Protein AF-A0A922LQY6-F1 (afdb_monomer_lite)

Foldseek 3Di:
DDDDPPPPLCVLVVQLVPDPDPVSNVVSVVVVVVVVVVVVVVVVVVVVVVVVPDDDDDDDDDDFDFPDFFFKKKKWAPQQFLLQFDPVCLVVDPAQFWDWWDKAWWDQPFADKDKCVPGGPDPRCVRTFIKMKGKAFVVGATWIKTKTFQQFDPDTIGIIMIGTDHDDDPRDPDTDDMDMDMGTPDPPDDGPAWMWMKTHHPLARRDDPPQQIDIDTHDPPDDDDWDKDKDKDAADQDPVAHADFDWDDDRNDTGTAALLSLLQRVLQCLQCPVQVAGGSSRCSSPVNVVVVVVVVVVVDDDDDDDPDPPPPPDSPCRDVVSDDPDDSHDDDCVRRGHHSIGMGMDTDPD

Structure (mmCIF, N/CA/C/O backbone):
data_AF-A0A922LQY6-F1
#
_entry.id   AF-A0A922LQY6-F1
#
loop_
_atom_site.group_PDB
_atom_site.id
_atom_site.type_symbol
_atom_site.label_atom_id
_atom_site.label_alt_id
_atom_site.label_comp_id
_atom_site.label_asym_id
_atom_site.label_entity_id
_atom_site.label_seq_id
_atom_site.pdbx_PDB_ins_code
_atom_site.Cartn_x
_atom_site.Cartn_y
_atom_site.Cartn_z
_atom_site.occupancy
_atom_site.B_iso_or_equiv
_atom_site.auth_seq_id
_atom_site.auth_comp_id
_atom_site.auth_asym_id
_atom_site.auth_atom_id
_atom_site.pdbx_PDB_model_num
ATOM 1 N N . MET A 1 1 ? 49.873 3.319 -25.528 1.00 33.25 1 MET A N 1
ATOM 2 C CA . MET A 1 1 ? 48.946 4.329 -26.081 1.00 33.25 1 MET A CA 1
ATOM 3 C C . MET A 1 1 ? 48.895 4.124 -27.585 1.00 33.25 1 MET A C 1
ATOM 5 O O . MET A 1 1 ? 49.749 4.639 -28.290 1.00 33.25 1 MET A O 1
ATOM 9 N N . GLU A 1 2 ? 47.965 3.304 -28.067 1.00 33.38 2 GLU A N 1
ATOM 10 C CA . GLU A 1 2 ? 47.747 3.112 -29.504 1.00 33.38 2 GLU A CA 1
ATOM 11 C C . GLU A 1 2 ? 46.603 4.023 -29.949 1.00 33.38 2 GLU A C 1
ATOM 13 O O . GLU A 1 2 ? 45.490 3.944 -29.430 1.00 33.38 2 GLU A O 1
ATOM 18 N N . GLN A 1 3 ? 46.896 4.934 -30.876 1.00 32.41 3 GLN A N 1
ATOM 19 C CA . GLN A 1 3 ? 45.884 5.754 -31.534 1.00 32.41 3 GLN A CA 1
ATOM 20 C C . GLN A 1 3 ? 45.035 4.874 -32.467 1.00 32.41 3 GLN A C 1
ATOM 22 O O . GLN A 1 3 ? 45.594 4.109 -33.260 1.00 32.41 3 GLN A O 1
ATOM 27 N N . PRO A 1 4 ? 43.696 4.987 -32.445 1.00 42.47 4 PRO A N 1
ATOM 28 C CA . PRO A 1 4 ? 42.854 4.236 -33.361 1.00 42.47 4 PRO A CA 1
ATOM 29 C C . PRO A 1 4 ? 42.994 4.791 -34.789 1.00 42.47 4 PRO A C 1
ATOM 31 O O . PRO A 1 4 ? 42.718 5.960 -35.060 1.00 42.47 4 PRO A O 1
ATOM 34 N N . LYS A 1 5 ? 43.419 3.927 -35.720 1.00 44.38 5 LYS A N 1
ATOM 35 C CA . LYS A 1 5 ? 43.512 4.188 -37.166 1.00 44.38 5 LYS A CA 1
ATOM 36 C C . LYS A 1 5 ? 42.110 4.352 -37.778 1.00 44.38 5 LYS A C 1
ATOM 38 O O . LYS A 1 5 ? 41.593 3.437 -38.405 1.00 44.38 5 LYS A O 1
ATOM 43 N N . PHE A 1 6 ? 41.500 5.527 -37.628 1.00 41.59 6 PHE A N 1
ATOM 44 C CA . PHE A 1 6 ? 40.211 5.880 -38.252 1.00 41.59 6 PHE A CA 1
ATOM 45 C C . PHE A 1 6 ? 40.327 6.433 -39.693 1.00 41.59 6 PHE A C 1
ATOM 47 O O . PHE A 1 6 ? 39.335 6.863 -40.274 1.00 41.59 6 PHE A O 1
ATOM 54 N N . LEU A 1 7 ? 41.513 6.414 -40.313 1.00 43.59 7 LEU A N 1
ATOM 55 C CA . LEU A 1 7 ? 41.786 7.104 -41.589 1.00 43.59 7 LEU A CA 1
ATOM 56 C C . LEU A 1 7 ? 41.870 6.196 -42.836 1.00 43.59 7 LEU A C 1
ATOM 58 O O . LEU A 1 7 ? 42.461 6.583 -43.839 1.00 43.59 7 LEU A O 1
ATOM 62 N N . THR A 1 8 ? 41.266 5.003 -42.836 1.00 52.94 8 THR A N 1
ATOM 63 C CA . THR A 1 8 ? 41.248 4.118 -44.028 1.00 52.94 8 THR A CA 1
ATOM 64 C C . THR A 1 8 ? 40.023 4.297 -44.939 1.00 52.94 8 THR A C 1
ATOM 66 O O . THR A 1 8 ? 40.056 3.855 -46.089 1.00 52.94 8 THR A O 1
ATOM 69 N N . GLY A 1 9 ? 38.975 5.000 -44.491 1.00 55.75 9 GLY A N 1
ATOM 70 C CA . GLY A 1 9 ? 37.699 5.129 -45.218 1.00 55.75 9 GLY A CA 1
ATOM 71 C C . GLY A 1 9 ? 37.722 5.982 -46.498 1.00 55.75 9 GLY A C 1
ATOM 72 O O . GLY A 1 9 ? 36.836 5.847 -47.334 1.00 55.75 9 GLY A O 1
ATOM 73 N N . TRP A 1 10 ? 38.737 6.831 -46.692 1.00 58.00 10 TRP A N 1
ATOM 74 C CA . TRP A 1 10 ? 38.806 7.787 -47.816 1.00 58.00 10 TRP A CA 1
ATOM 75 C C . TRP A 1 10 ? 39.659 7.315 -49.003 1.00 58.00 10 TRP A C 1
ATOM 77 O O . TRP A 1 10 ? 39.693 7.957 -50.053 1.00 58.00 10 TRP A O 1
ATOM 87 N N . THR A 1 11 ? 40.330 6.170 -48.868 1.00 62.44 11 THR A N 1
ATOM 88 C CA . THR A 1 11 ? 41.207 5.602 -49.905 1.00 62.44 11 THR A CA 1
ATOM 89 C C . THR A 1 11 ? 40.545 5.371 -51.282 1.00 62.44 11 THR A C 1
ATOM 91 O O . THR A 1 11 ? 41.233 5.599 -52.282 1.00 62.44 11 THR A O 1
ATOM 94 N N . PRO A 1 12 ? 39.245 5.015 -51.407 1.00 58.06 12 PRO A N 1
ATOM 95 C CA . PRO A 1 12 ? 38.591 4.847 -52.710 1.00 58.06 12 PRO A CA 1
ATOM 96 C C . PRO A 1 12 ? 38.382 6.183 -53.434 1.00 58.06 12 PRO A C 1
ATOM 98 O O . PRO A 1 12 ? 38.623 6.283 -54.634 1.00 58.06 12 PRO A O 1
ATOM 101 N N . VAL A 1 13 ? 37.994 7.223 -52.689 1.00 61.16 13 VAL A N 1
ATOM 102 C CA . VAL A 1 13 ? 37.687 8.565 -53.212 1.00 61.16 13 VAL A CA 1
ATOM 103 C C . VAL A 1 13 ? 38.961 9.273 -53.671 1.00 61.16 13 VAL A C 1
ATOM 105 O O . VAL A 1 13 ? 39.005 9.879 -54.738 1.00 61.16 13 VAL A O 1
ATOM 108 N N . VAL A 1 14 ? 40.055 9.141 -52.922 1.00 65.31 14 VAL A N 1
ATOM 109 C CA . VAL A 1 14 ? 41.345 9.719 -53.330 1.00 65.31 14 VAL A CA 1
ATOM 110 C C . VAL A 1 14 ? 41.879 9.028 -54.595 1.00 65.31 14 VAL A C 1
ATOM 112 O O . VAL A 1 14 ? 42.358 9.690 -55.516 1.00 65.31 14 VAL A O 1
ATOM 115 N N . ARG A 1 15 ? 41.724 7.701 -54.712 1.00 59.00 15 ARG A N 1
ATOM 116 C CA . ARG A 1 15 ? 42.170 6.941 -55.895 1.00 59.00 15 ARG A CA 1
ATOM 117 C C . ARG A 1 15 ? 41.346 7.210 -57.157 1.00 59.00 15 ARG A C 1
ATOM 119 O O . ARG A 1 15 ? 41.902 7.090 -58.249 1.00 59.00 15 ARG A O 1
ATOM 126 N N . THR A 1 16 ? 40.081 7.631 -57.041 1.00 60.22 16 THR A N 1
ATOM 127 C CA . THR A 1 16 ? 39.286 8.071 -58.204 1.00 60.22 16 THR A CA 1
ATOM 128 C C . THR A 1 16 ? 39.804 9.359 -58.846 1.00 60.22 16 THR A C 1
ATOM 130 O O . THR A 1 16 ? 39.720 9.494 -60.065 1.00 60.22 16 THR A O 1
ATOM 133 N N . PHE A 1 17 ? 40.383 10.287 -58.076 1.00 62.62 17 PHE A N 1
ATOM 134 C CA . PHE A 1 17 ? 40.885 11.557 -58.621 1.00 62.62 17 PHE A CA 1
ATOM 135 C C . PHE A 1 17 ? 42.340 11.475 -59.108 1.00 62.62 17 PHE A C 1
ATOM 137 O O . PHE A 1 17 ? 42.691 12.142 -60.078 1.00 62.62 17 PHE A O 1
ATOM 144 N N . VAL A 1 18 ? 43.164 10.613 -58.503 1.00 64.62 18 VAL A N 1
ATOM 145 C CA . VAL A 1 18 ? 44.621 10.571 -58.748 1.00 64.62 18 VAL A CA 1
ATOM 146 C C . VAL A 1 18 ? 45.030 9.673 -59.931 1.00 64.62 18 VAL A C 1
ATOM 148 O O . VAL A 1 18 ? 46.087 9.881 -60.519 1.00 64.62 18 VAL A O 1
ATOM 151 N N . ASN A 1 19 ? 44.223 8.683 -60.331 1.00 62.75 19 ASN A N 1
ATOM 152 C CA . ASN A 1 19 ? 44.658 7.688 -61.324 1.00 62.75 19 ASN A CA 1
ATOM 153 C C . ASN A 1 19 ? 44.428 8.128 -62.791 1.00 62.75 19 ASN A C 1
ATOM 155 O O . ASN A 1 19 ? 43.379 8.673 -63.123 1.00 62.75 19 ASN A O 1
ATOM 159 N N . SER A 1 20 ? 45.376 7.876 -63.700 1.00 65.69 20 SER A N 1
ATOM 160 C CA . SER A 1 20 ? 45.296 8.318 -65.112 1.00 65.69 20 SER A CA 1
ATOM 161 C C . SER A 1 20 ? 44.351 7.449 -65.964 1.00 65.69 20 SER A C 1
ATOM 163 O O . SER A 1 20 ? 43.656 7.942 -66.853 1.00 65.69 20 SER A O 1
ATOM 165 N N . ASN A 1 21 ? 44.243 6.155 -65.646 1.00 77.94 21 ASN A N 1
ATOM 166 C CA . ASN A 1 21 ? 43.477 5.195 -66.443 1.00 77.94 21 ASN A CA 1
ATOM 167 C C . ASN A 1 21 ? 41.954 5.290 -66.186 1.00 77.94 21 ASN A C 1
ATOM 169 O O . ASN A 1 21 ? 41.487 5.071 -65.063 1.00 77.94 21 ASN A O 1
ATOM 173 N N . ARG A 1 22 ? 41.166 5.562 -67.242 1.00 74.25 22 ARG A N 1
ATOM 174 C CA . ARG A 1 22 ? 39.693 5.688 -67.187 1.00 74.25 22 ARG A CA 1
ATOM 175 C C . ARG A 1 22 ? 38.993 4.433 -66.652 1.00 74.25 22 ARG A C 1
ATOM 177 O O . ARG A 1 22 ? 38.047 4.569 -65.880 1.00 74.25 22 ARG A O 1
ATOM 184 N N . ALA A 1 23 ? 39.465 3.235 -67.000 1.00 76.44 23 ALA A N 1
ATOM 185 C CA . ALA A 1 23 ? 38.852 1.983 -66.541 1.00 76.44 23 ALA A CA 1
ATOM 186 C C . ALA A 1 23 ? 39.025 1.785 -65.026 1.00 76.44 23 ALA A C 1
ATOM 188 O O . ALA A 1 23 ? 38.097 1.392 -64.323 1.00 76.44 23 ALA A O 1
ATOM 189 N N . VAL A 1 24 ? 40.200 2.145 -64.502 1.00 76.62 24 VAL A N 1
ATOM 190 C CA . VAL A 1 24 ? 40.499 2.047 -63.068 1.00 76.62 24 VAL A CA 1
ATOM 191 C C . VAL A 1 24 ? 39.712 3.097 -62.276 1.00 76.62 24 VAL A C 1
ATOM 193 O O . VAL A 1 24 ? 39.202 2.792 -61.201 1.00 76.62 24 VAL A O 1
ATOM 196 N N . LYS A 1 25 ? 39.530 4.308 -62.824 1.00 74.62 25 LYS A N 1
ATOM 197 C CA . LYS A 1 25 ? 38.654 5.340 -62.241 1.00 74.62 25 LYS A CA 1
ATOM 198 C C . LYS A 1 25 ? 37.197 4.883 -62.139 1.00 74.62 25 LYS A C 1
ATOM 200 O O . LYS A 1 25 ? 36.594 5.058 -61.085 1.00 74.62 25 LYS A O 1
ATOM 205 N N . ALA A 1 26 ? 36.657 4.271 -63.195 1.00 77.75 26 ALA A N 1
ATOM 206 C CA . ALA A 1 26 ? 35.288 3.752 -63.199 1.00 77.75 26 ALA A CA 1
ATOM 207 C C . ALA A 1 26 ? 35.086 2.642 -62.152 1.00 77.75 26 ALA A C 1
ATOM 209 O O . ALA A 1 26 ? 34.087 2.641 -61.437 1.00 77.75 26 ALA A O 1
ATOM 210 N N . LEU A 1 27 ? 36.068 1.748 -62.002 1.00 82.19 27 LEU A N 1
ATOM 211 C CA . LEU A 1 27 ? 36.033 0.666 -61.018 1.00 82.19 27 LEU A CA 1
ATOM 212 C C . LEU A 1 27 ? 36.061 1.198 -59.573 1.00 82.19 27 LEU A C 1
ATOM 214 O O . LEU A 1 27 ? 35.236 0.794 -58.757 1.00 82.19 27 LEU A O 1
ATOM 218 N N . TRP A 1 28 ? 36.939 2.159 -59.257 1.00 78.38 28 TRP A N 1
ATOM 219 C CA . TRP A 1 28 ? 36.956 2.796 -57.930 1.00 78.38 28 TRP A CA 1
ATOM 220 C C . TRP A 1 28 ? 35.708 3.644 -57.654 1.00 78.38 28 TRP A C 1
ATOM 222 O O . TRP A 1 28 ? 35.240 3.662 -56.516 1.00 78.38 28 TRP A O 1
ATOM 232 N N . ALA A 1 29 ? 35.140 4.298 -58.673 1.00 81.31 29 ALA A N 1
ATOM 233 C CA . ALA A 1 29 ? 33.882 5.029 -58.546 1.00 81.31 29 ALA A CA 1
ATOM 234 C C . ALA A 1 29 ? 32.722 4.081 -58.214 1.00 81.31 29 ALA A C 1
ATOM 236 O O . ALA A 1 29 ? 31.972 4.358 -57.285 1.00 81.31 29 ALA A O 1
ATOM 237 N N . LEU A 1 30 ? 32.632 2.925 -58.884 1.00 86.25 30 LEU A N 1
ATOM 238 C CA . LEU A 1 30 ? 31.628 1.901 -58.587 1.00 86.25 30 LEU A CA 1
ATOM 239 C C . LEU A 1 30 ? 31.767 1.373 -57.152 1.00 86.25 30 LEU A C 1
ATOM 241 O O . LEU A 1 30 ? 30.776 1.312 -56.427 1.00 86.25 30 LEU A O 1
ATOM 245 N N . PHE A 1 31 ? 32.991 1.078 -56.697 1.00 84.69 31 PHE A N 1
ATOM 246 C CA . PHE A 1 31 ? 33.230 0.683 -55.303 1.00 84.69 31 PHE A CA 1
ATOM 247 C C . PHE A 1 31 ? 32.834 1.772 -54.301 1.00 84.69 31 PHE A C 1
ATOM 249 O O . PHE A 1 31 ? 32.225 1.462 -53.276 1.00 84.69 31 PHE A O 1
ATOM 256 N N . ALA A 1 32 ? 33.139 3.040 -54.589 1.00 83.94 32 ALA A N 1
ATOM 257 C CA . ALA A 1 32 ? 32.735 4.160 -53.746 1.00 83.94 32 ALA A CA 1
ATOM 258 C C . ALA A 1 32 ? 31.204 4.297 -53.691 1.00 83.94 32 ALA A C 1
ATOM 260 O O . ALA A 1 32 ? 30.644 4.409 -52.602 1.00 83.94 32 ALA A O 1
ATOM 261 N N . THR A 1 33 ? 30.510 4.206 -54.829 1.00 87.38 33 THR A N 1
ATOM 262 C CA . THR A 1 33 ? 29.042 4.254 -54.887 1.00 87.38 33 THR A CA 1
ATOM 263 C C . THR A 1 33 ? 28.409 3.090 -54.124 1.00 87.38 33 THR A C 1
ATOM 265 O O . THR A 1 33 ? 27.505 3.316 -53.322 1.00 87.38 33 THR A O 1
ATOM 268 N N . CYS A 1 34 ? 28.905 1.861 -54.291 1.00 90.12 34 CYS A N 1
ATOM 269 C CA . CYS A 1 34 ? 28.424 0.703 -53.534 1.00 90.12 34 CYS A CA 1
ATOM 270 C C . CYS A 1 34 ? 28.634 0.873 -52.022 1.00 90.12 34 CYS A C 1
ATOM 272 O O . CYS A 1 34 ? 27.723 0.583 -51.249 1.00 90.12 34 CYS A O 1
ATOM 274 N N . MET A 1 35 ? 29.791 1.391 -51.590 1.00 89.69 35 MET A N 1
ATOM 275 C CA . MET A 1 35 ? 30.042 1.680 -50.174 1.00 89.69 35 MET A CA 1
ATOM 276 C C . MET A 1 35 ? 29.113 2.767 -49.626 1.00 89.69 35 MET A C 1
ATOM 278 O O . MET A 1 35 ? 28.610 2.626 -48.514 1.00 89.69 35 MET A O 1
ATOM 282 N N . VAL A 1 36 ? 28.824 3.813 -50.405 1.00 90.81 36 VAL A N 1
ATOM 283 C CA . VAL A 1 36 ? 27.862 4.855 -50.014 1.00 90.81 36 VAL A CA 1
ATOM 284 C C . VAL A 1 36 ? 26.450 4.280 -49.897 1.00 90.81 36 VAL A C 1
ATOM 286 O O . VAL A 1 36 ? 25.778 4.541 -48.904 1.00 90.81 36 VAL A O 1
ATOM 289 N N . ILE A 1 37 ? 26.001 3.451 -50.844 1.00 93.19 37 ILE A N 1
ATOM 290 C CA . ILE A 1 37 ? 24.680 2.802 -50.778 1.00 93.19 37 ILE A CA 1
ATOM 291 C C . ILE A 1 37 ? 24.589 1.865 -49.563 1.00 93.19 37 ILE A C 1
ATOM 293 O O . ILE A 1 37 ? 23.580 1.870 -48.855 1.00 93.19 37 ILE A O 1
ATOM 297 N N . ALA A 1 38 ? 25.640 1.093 -49.271 1.00 92.62 38 ALA A N 1
ATOM 298 C CA . ALA A 1 38 ? 25.708 0.238 -48.083 1.00 92.62 38 ALA A CA 1
ATOM 299 C C . ALA A 1 38 ? 25.674 1.061 -46.779 1.00 92.62 38 ALA A C 1
ATOM 301 O O . ALA A 1 38 ? 24.989 0.705 -45.817 1.00 92.62 38 ALA A O 1
ATOM 302 N N . LEU A 1 39 ? 26.358 2.208 -46.753 1.00 92.81 39 LEU A N 1
ATOM 303 C CA . LEU A 1 39 ? 26.330 3.122 -45.616 1.00 92.81 39 LEU A CA 1
ATOM 304 C C . LEU A 1 39 ? 24.931 3.723 -45.427 1.00 92.81 39 LEU A C 1
ATOM 306 O O . LEU A 1 39 ? 24.381 3.646 -44.335 1.00 92.81 39 LEU A O 1
ATOM 310 N N . VAL A 1 40 ? 24.325 4.266 -46.486 1.00 95.12 40 VAL A N 1
ATOM 311 C CA . VAL A 1 40 ? 22.985 4.868 -46.422 1.00 95.12 40 VAL A CA 1
ATOM 312 C C . VAL A 1 40 ? 21.951 3.830 -45.994 1.00 95.12 40 VAL A C 1
ATOM 314 O O . VAL A 1 40 ? 21.186 4.090 -45.073 1.00 95.12 40 VAL A O 1
ATOM 317 N N . SER A 1 41 ? 21.966 2.633 -46.584 1.00 94.56 41 SER A N 1
ATOM 318 C CA . SER A 1 41 ? 21.034 1.559 -46.214 1.00 94.56 41 SER A CA 1
ATOM 319 C C . SER A 1 41 ? 21.219 1.091 -44.767 1.00 94.56 41 SER A C 1
ATOM 321 O O . SER A 1 41 ? 20.228 0.957 -44.048 1.00 94.56 41 SER A O 1
ATOM 323 N N . SER A 1 42 ? 22.457 0.912 -44.291 1.00 94.44 42 SER A N 1
ATOM 324 C CA . SER A 1 42 ? 22.709 0.542 -42.890 1.00 94.44 42 SER A CA 1
ATOM 325 C C . SER A 1 42 ? 22.245 1.630 -41.915 1.00 94.44 42 SER A C 1
ATOM 327 O O . SER A 1 42 ? 21.558 1.323 -40.939 1.00 94.44 42 SER A O 1
ATOM 329 N N . VAL A 1 43 ? 22.514 2.905 -42.214 1.00 95.38 43 VAL A N 1
ATOM 330 C CA . VAL A 1 43 ? 22.042 4.046 -41.417 1.00 95.38 43 VAL A CA 1
ATOM 331 C C . VAL A 1 43 ? 20.515 4.122 -41.424 1.00 95.38 43 VAL A C 1
ATOM 333 O O . VAL A 1 43 ? 19.914 4.256 -40.359 1.00 95.38 43 VAL A O 1
ATOM 336 N N . SER A 1 44 ? 19.861 3.965 -42.579 1.00 94.62 44 SER A N 1
ATOM 337 C CA . SER A 1 44 ? 18.397 3.949 -42.677 1.00 94.62 44 SER A CA 1
ATOM 338 C C . SER A 1 44 ? 17.774 2.837 -41.832 1.00 94.62 44 SER A C 1
ATOM 340 O O . SER A 1 44 ? 16.796 3.089 -41.130 1.00 94.62 44 SER A O 1
ATOM 342 N N . VAL A 1 45 ? 18.351 1.630 -41.831 1.00 94.19 45 VAL A N 1
ATOM 343 C CA . VAL A 1 45 ? 17.871 0.513 -40.997 1.00 94.19 45 VAL A CA 1
ATOM 344 C C . VAL A 1 45 ? 18.042 0.818 -39.508 1.00 94.19 45 VAL A C 1
ATOM 346 O O . VAL A 1 45 ? 17.124 0.564 -38.724 1.00 94.19 45 VAL A O 1
ATOM 349 N N . VAL A 1 46 ? 19.183 1.384 -39.105 1.00 92.88 46 VAL A N 1
ATOM 350 C CA . VAL A 1 46 ? 19.439 1.765 -37.707 1.00 92.88 46 VAL A CA 1
ATOM 351 C C . VAL A 1 46 ? 18.464 2.850 -37.253 1.00 92.88 46 VAL A C 1
ATOM 353 O O . VAL A 1 46 ? 17.855 2.708 -36.193 1.00 92.88 46 VAL A O 1
ATOM 356 N N . ILE A 1 47 ? 18.252 3.888 -38.066 1.00 92.38 47 ILE A N 1
ATOM 357 C CA . ILE A 1 47 ? 17.290 4.958 -37.777 1.00 92.38 47 ILE A CA 1
ATOM 358 C C . ILE A 1 47 ? 15.875 4.386 -37.681 1.00 92.38 47 ILE A C 1
ATOM 360 O O . ILE A 1 47 ? 15.160 4.687 -36.728 1.00 92.38 47 ILE A O 1
ATOM 364 N N . HIS A 1 48 ? 15.470 3.520 -38.613 1.00 90.62 48 HIS A N 1
ATOM 365 C CA . HIS A 1 48 ? 14.144 2.912 -38.573 1.00 90.62 48 HIS A CA 1
ATOM 366 C C . HIS A 1 48 ? 13.951 2.078 -37.299 1.00 90.62 48 HIS A C 1
ATOM 368 O O . HIS A 1 48 ? 12.971 2.272 -36.582 1.00 90.62 48 HIS A O 1
ATOM 374 N N . LYS A 1 49 ? 14.920 1.222 -36.941 1.00 86.50 49 LYS A N 1
ATOM 375 C CA . LYS A 1 49 ? 14.878 0.463 -35.680 1.00 86.50 49 LYS A CA 1
ATOM 376 C C . LYS A 1 49 ? 14.829 1.378 -34.455 1.00 86.50 49 LYS A C 1
ATOM 378 O O . LYS A 1 49 ? 14.034 1.126 -33.551 1.00 86.50 49 LYS A O 1
ATOM 383 N N . TYR A 1 50 ? 15.604 2.459 -34.438 1.00 85.69 50 TYR A N 1
ATOM 384 C CA . TYR A 1 50 ? 15.576 3.440 -33.355 1.00 85.69 50 TYR A CA 1
ATOM 385 C C . TYR A 1 50 ? 14.188 4.088 -33.203 1.00 85.69 50 TYR A C 1
ATOM 387 O O . TYR A 1 50 ? 13.637 4.132 -32.103 1.00 85.69 50 TYR A O 1
ATOM 395 N N . LEU A 1 51 ? 13.563 4.491 -34.314 1.00 86.38 51 LEU A N 1
ATOM 396 C CA . LEU A 1 51 ? 12.228 5.104 -34.333 1.00 86.38 51 LEU A CA 1
ATOM 397 C C . LEU A 1 51 ? 11.085 4.123 -34.031 1.00 86.38 51 LEU A C 1
ATOM 399 O O . LEU A 1 51 ? 9.986 4.549 -33.673 1.00 86.38 51 LEU A O 1
ATOM 403 N N . THR A 1 52 ? 11.312 2.811 -34.143 1.00 83.12 52 THR A N 1
ATOM 404 C CA . THR A 1 52 ? 10.314 1.805 -33.740 1.00 83.12 52 THR A CA 1
ATOM 405 C C . THR A 1 52 ? 10.209 1.608 -32.223 1.00 83.12 52 THR A C 1
ATOM 407 O O . THR A 1 52 ? 9.256 0.968 -31.779 1.00 83.12 52 THR A O 1
ATOM 410 N N . TYR A 1 53 ? 11.116 2.195 -31.425 1.00 78.06 53 TYR A N 1
ATOM 411 C CA . TYR A 1 53 ? 11.126 2.121 -29.955 1.00 78.06 53 TYR A CA 1
ATOM 412 C C . TYR A 1 53 ? 10.993 0.684 -29.415 1.00 78.06 53 TYR A C 1
ATOM 414 O O . TYR A 1 53 ? 10.188 0.417 -28.522 1.00 78.06 53 TYR A O 1
ATOM 422 N N . VAL A 1 54 ? 11.763 -0.260 -29.969 1.00 79.81 54 VAL A N 1
ATOM 423 C CA . VAL A 1 54 ? 11.771 -1.650 -29.486 1.00 79.81 54 VAL A CA 1
ATOM 424 C C . VAL A 1 54 ? 12.342 -1.694 -28.069 1.00 79.81 54 VAL A C 1
ATOM 426 O O . VAL A 1 54 ? 13.458 -1.241 -27.822 1.00 79.81 54 VAL A O 1
ATOM 429 N N . THR A 1 55 ? 11.582 -2.259 -27.133 1.00 77.81 55 THR A N 1
ATOM 430 C CA . THR A 1 55 ? 11.992 -2.435 -25.735 1.00 77.81 55 THR A CA 1
ATOM 431 C C . THR A 1 55 ? 12.329 -3.894 -25.456 1.00 77.81 55 THR A C 1
ATOM 433 O O . THR A 1 55 ? 11.567 -4.780 -25.838 1.00 77.81 55 THR A O 1
ATOM 436 N N . VAL A 1 56 ? 13.424 -4.146 -24.737 1.00 84.12 56 VAL A N 1
ATOM 437 C CA . VAL A 1 56 ? 13.796 -5.486 -24.255 1.00 84.12 56 VAL A CA 1
ATOM 438 C C . VAL A 1 56 ? 13.428 -5.607 -22.779 1.00 84.12 56 VAL A C 1
ATOM 440 O O . VAL A 1 56 ? 13.688 -4.694 -21.994 1.00 84.12 56 VAL A O 1
ATOM 443 N N . VAL A 1 57 ? 12.826 -6.732 -22.393 1.00 86.50 57 VAL A N 1
ATOM 444 C CA . VAL A 1 57 ? 12.517 -7.032 -20.990 1.00 86.50 57 VAL A CA 1
ATOM 445 C C . VAL A 1 57 ? 13.718 -7.724 -20.359 1.00 86.50 57 VAL A C 1
ATOM 447 O O . VAL A 1 57 ? 14.172 -8.757 -20.843 1.00 86.50 57 VAL A O 1
ATOM 450 N N . ARG A 1 58 ? 14.220 -7.161 -19.259 1.00 88.25 58 ARG A N 1
ATOM 451 C CA . ARG A 1 58 ? 15.257 -7.783 -18.438 1.00 88.25 58 ARG A CA 1
ATOM 452 C C . ARG A 1 58 ? 14.625 -8.369 -17.182 1.00 88.25 58 ARG A C 1
ATOM 454 O O . ARG A 1 58 ? 14.015 -7.637 -16.405 1.00 88.25 58 ARG A O 1
ATOM 461 N N . LEU A 1 59 ? 14.806 -9.670 -16.985 1.00 88.75 59 LEU A N 1
ATOM 462 C CA . LEU A 1 59 ? 14.399 -10.377 -15.777 1.00 88.75 59 LEU A CA 1
ATOM 463 C C . LEU A 1 59 ? 15.633 -10.596 -14.903 1.00 88.75 59 LEU A C 1
ATOM 465 O O . LEU A 1 59 ? 16.574 -11.268 -15.310 1.00 88.75 59 LEU A O 1
ATOM 469 N N . ASP A 1 60 ? 15.619 -10.014 -13.708 1.00 86.00 60 ASP A N 1
ATOM 470 C CA . ASP A 1 60 ? 16.628 -10.252 -12.680 1.00 86.00 60 ASP A CA 1
ATOM 471 C C . ASP A 1 60 ? 15.933 -10.960 -11.510 1.00 86.00 60 ASP A C 1
ATOM 473 O O . ASP A 1 60 ? 15.124 -10.344 -10.810 1.00 86.00 60 ASP A O 1
ATOM 477 N N . GLN A 1 61 ? 16.272 -12.223 -11.254 1.00 82.56 61 GLN A N 1
ATOM 478 C CA . GLN A 1 61 ? 15.949 -12.853 -9.978 1.00 82.56 61 GLN A CA 1
ATOM 479 C C . GLN A 1 61 ? 17.094 -12.570 -9.017 1.00 82.56 61 GLN A C 1
ATOM 481 O O . GLN A 1 61 ? 18.241 -12.944 -9.251 1.00 82.56 61 GLN A O 1
ATOM 486 N N . ARG A 1 62 ? 16.787 -11.856 -7.940 1.00 76.94 62 ARG A N 1
ATOM 487 C CA . ARG A 1 62 ? 17.755 -11.589 -6.882 1.00 76.94 62 ARG A CA 1
ATOM 488 C C . ARG A 1 62 ? 17.375 -12.450 -5.697 1.00 76.94 62 ARG A C 1
ATOM 490 O O . ARG A 1 62 ? 16.198 -12.515 -5.346 1.00 76.94 62 ARG A O 1
ATOM 497 N N . GLY A 1 63 ? 18.373 -13.106 -5.113 1.00 69.88 63 GLY A N 1
ATOM 498 C CA . GLY A 1 63 ? 18.208 -13.757 -3.823 1.00 69.88 63 GLY A CA 1
ATOM 499 C C . GLY A 1 63 ? 17.785 -12.751 -2.747 1.00 69.88 63 GLY A C 1
ATOM 500 O O . GLY A 1 63 ? 17.728 -11.541 -3.007 1.00 69.88 63 GLY A O 1
ATOM 501 N N . PRO A 1 64 ? 17.491 -13.239 -1.537 1.00 67.25 64 PRO A N 1
ATOM 502 C CA . PRO A 1 64 ? 17.131 -12.377 -0.428 1.00 67.25 64 PRO A CA 1
ATOM 503 C C . PRO A 1 64 ? 18.213 -11.311 -0.223 1.00 67.25 64 PRO A C 1
ATOM 505 O O . PRO A 1 64 ? 19.401 -11.624 -0.190 1.00 67.25 64 PRO A O 1
ATOM 508 N N . LYS A 1 65 ? 17.802 -10.042 -0.175 1.00 65.06 65 LYS A N 1
ATOM 509 C CA . LYS A 1 65 ? 18.707 -8.905 0.004 1.00 65.06 65 LYS A CA 1
ATOM 510 C C . LYS A 1 65 ? 18.532 -8.313 1.388 1.00 65.06 65 LYS A C 1
ATOM 512 O O . LYS A 1 65 ? 17.404 -8.039 1.797 1.00 65.06 65 LYS A O 1
ATOM 517 N N . ASP A 1 66 ? 19.651 -8.054 2.048 1.00 62.81 66 ASP A N 1
ATOM 518 C CA . ASP A 1 66 ? 19.678 -7.313 3.303 1.00 62.81 66 ASP A CA 1
ATOM 519 C C . ASP A 1 66 ? 19.136 -5.887 3.111 1.00 62.81 66 ASP A C 1
ATOM 521 O O . ASP A 1 66 ? 19.305 -5.274 2.052 1.00 62.81 66 ASP A O 1
ATOM 525 N N . GLY A 1 67 ? 18.449 -5.372 4.133 1.00 61.69 67 GLY A N 1
ATOM 526 C CA . GLY A 1 67 ? 17.944 -3.994 4.160 1.00 61.69 67 GLY A CA 1
ATOM 527 C C . GLY A 1 67 ? 16.693 -3.708 3.316 1.00 61.69 67 GLY A C 1
ATOM 528 O O . GLY A 1 67 ? 16.318 -2.547 3.175 1.00 61.69 67 GLY A O 1
ATOM 529 N N . VAL A 1 68 ? 16.017 -4.717 2.750 1.00 72.12 68 VAL A N 1
ATOM 530 C CA . VAL A 1 68 ? 14.687 -4.505 2.144 1.00 72.12 68 VAL A CA 1
ATOM 531 C C . VAL A 1 68 ? 13.641 -4.453 3.262 1.00 72.12 68 VAL A C 1
ATOM 533 O O . VAL A 1 68 ? 13.443 -5.478 3.908 1.00 72.12 68 VAL A O 1
ATOM 536 N N . PRO A 1 69 ? 12.962 -3.316 3.503 1.00 73.75 69 PRO A N 1
ATOM 537 C CA . PRO A 1 69 ? 11.971 -3.228 4.568 1.00 73.75 69 PRO A CA 1
ATOM 538 C C . PRO A 1 69 ? 10.772 -4.146 4.284 1.00 73.75 69 PRO A C 1
ATOM 540 O O . PRO A 1 69 ? 10.452 -4.396 3.109 1.00 73.75 69 PRO A O 1
ATOM 543 N N . PRO A 1 70 ? 10.091 -4.635 5.336 1.00 82.38 70 PRO A N 1
ATOM 544 C CA . PRO A 1 70 ? 8.872 -5.407 5.188 1.00 82.38 70 PRO A CA 1
ATOM 545 C C . PRO A 1 70 ? 7.787 -4.562 4.502 1.00 82.38 70 PRO A C 1
ATOM 547 O O . PRO A 1 70 ? 7.850 -3.327 4.503 1.00 82.38 70 PRO A O 1
ATOM 550 N N . PRO A 1 71 ? 6.790 -5.214 3.886 1.00 89.88 71 PRO A N 1
ATOM 551 C CA . PRO A 1 71 ? 5.617 -4.524 3.370 1.00 89.88 71 PRO A CA 1
ATOM 552 C C . PRO A 1 71 ? 4.886 -3.742 4.465 1.00 89.88 71 PRO A C 1
ATOM 554 O O . PRO A 1 71 ? 4.961 -4.064 5.651 1.00 89.88 71 PRO A O 1
ATOM 557 N N . ALA A 1 72 ? 4.131 -2.738 4.034 1.00 92.94 72 ALA A N 1
ATOM 558 C CA . ALA A 1 72 ? 3.127 -2.102 4.866 1.00 92.94 72 ALA A CA 1
ATOM 559 C C . ALA A 1 72 ? 1.977 -3.082 5.132 1.00 92.94 72 ALA A C 1
ATOM 561 O O . ALA A 1 72 ? 1.607 -3.869 4.253 1.00 92.94 72 ALA A O 1
ATOM 562 N N . VAL A 1 73 ? 1.407 -3.013 6.332 1.00 94.38 73 VAL A N 1
ATOM 563 C CA . VAL A 1 73 ? 0.277 -3.851 6.738 1.00 94.38 73 VAL A CA 1
ATOM 564 C C . VAL A 1 73 ? -0.895 -2.966 7.122 1.00 94.38 73 VAL A C 1
ATOM 566 O O . VAL A 1 73 ? -0.813 -2.198 8.077 1.00 94.38 73 VAL A O 1
ATOM 569 N N . THR A 1 74 ? -2.001 -3.092 6.398 1.00 95.62 74 THR A N 1
ATOM 570 C CA . THR A 1 74 ? -3.276 -2.465 6.749 1.00 95.62 74 THR A CA 1
ATOM 571 C C . THR A 1 74 ? -4.180 -3.481 7.412 1.00 95.62 74 THR A C 1
ATOM 573 O O . THR A 1 74 ? -4.378 -4.576 6.891 1.00 95.62 74 THR A O 1
ATOM 576 N N . ILE A 1 75 ? -4.736 -3.103 8.557 1.00 95.25 75 ILE A N 1
ATOM 577 C CA . ILE A 1 75 ? -5.620 -3.942 9.358 1.00 95.25 75 ILE A CA 1
ATOM 578 C C . ILE A 1 75 ? -7.000 -3.299 9.361 1.00 95.25 75 ILE A C 1
ATOM 580 O O . ILE A 1 75 ? -7.159 -2.144 9.759 1.00 95.25 75 ILE A O 1
ATOM 584 N N . CYS A 1 76 ? -7.988 -4.058 8.906 1.00 93.25 76 CYS A N 1
ATOM 585 C CA . CYS A 1 76 ? -9.390 -3.678 8.884 1.00 93.25 76 CYS A CA 1
ATOM 586 C C . CYS A 1 76 ? -10.158 -4.594 9.838 1.00 93.25 76 CYS A C 1
ATOM 588 O O . CYS A 1 76 ? -10.251 -5.805 9.611 1.00 93.25 76 CYS A O 1
ATOM 590 N N . LEU A 1 77 ? -10.703 -4.013 10.903 1.00 93.06 77 LEU A N 1
ATOM 591 C CA . LEU A 1 77 ? -11.512 -4.723 11.888 1.00 93.06 77 LEU A CA 1
ATOM 592 C C . LEU A 1 77 ? -13.002 -4.550 11.582 1.00 93.06 77 LEU A C 1
ATOM 594 O O . LEU A 1 77 ? -13.439 -3.489 11.132 1.00 93.06 77 LEU A O 1
ATOM 598 N N . ASN A 1 78 ? -13.806 -5.580 11.853 1.00 90.00 78 ASN A N 1
ATOM 599 C CA . ASN A 1 78 ? -15.254 -5.501 11.644 1.00 90.00 78 ASN A CA 1
ATOM 600 C C . ASN A 1 78 ? -15.899 -4.473 12.581 1.00 90.00 78 ASN A C 1
ATOM 602 O O . ASN A 1 78 ? -16.878 -3.830 12.218 1.00 90.00 78 ASN A O 1
ATOM 606 N N . GLU A 1 79 ? -15.315 -4.283 13.757 1.00 89.62 79 GLU A N 1
ATOM 607 C CA . GLU A 1 79 ? -15.660 -3.289 14.768 1.00 89.62 79 GLU A CA 1
ATOM 608 C C . GLU A 1 79 ? -15.530 -1.848 14.256 1.00 89.62 79 GLU A C 1
ATOM 610 O O . GLU A 1 79 ? -16.136 -0.934 14.814 1.00 89.62 79 GLU A O 1
ATOM 615 N N . HIS A 1 80 ? -14.737 -1.641 13.203 1.00 88.88 80 HIS A N 1
ATOM 616 C CA . HIS A 1 80 ? -14.468 -0.341 12.586 1.00 88.88 80 HIS A CA 1
ATOM 617 C C . HIS A 1 80 ? -15.275 -0.118 11.309 1.00 88.88 80 HIS A C 1
ATOM 619 O O . HIS A 1 80 ? -15.027 0.832 10.563 1.00 88.88 80 HIS A O 1
ATOM 625 N N . GLN A 1 81 ? -16.262 -0.976 11.046 1.00 84.69 81 GLN A N 1
ATOM 626 C CA . GLN A 1 81 ? -17.239 -0.718 9.999 1.00 84.69 81 GLN A CA 1
ATOM 627 C C . GLN A 1 81 ? -18.104 0.478 10.372 1.00 84.69 81 GLN A C 1
ATOM 629 O O . GLN A 1 81 ? -18.544 0.633 11.513 1.00 84.69 81 GLN A O 1
ATOM 634 N N . THR A 1 82 ? -18.415 1.302 9.380 1.00 75.75 82 THR A N 1
ATOM 635 C CA . THR A 1 82 ? -19.208 2.507 9.579 1.00 75.75 82 THR A CA 1
ATOM 636 C C . THR A 1 82 ? -20.588 2.213 10.118 1.00 75.75 82 THR A C 1
ATOM 638 O O . THR A 1 82 ? -21.098 3.015 10.885 1.00 75.75 82 THR A O 1
ATOM 641 N N . LYS A 1 83 ? -21.148 1.029 9.847 1.00 74.88 83 LYS A N 1
ATOM 642 C CA . LYS A 1 83 ? -22.415 0.577 10.441 1.00 74.88 83 LYS A CA 1
ATOM 643 C C . LYS A 1 83 ? -22.426 0.550 11.981 1.00 74.88 83 LYS A C 1
ATOM 645 O O . LYS A 1 83 ? -23.496 0.606 12.580 1.00 74.88 83 LYS A O 1
ATOM 650 N N . TYR A 1 84 ? -21.254 0.464 12.615 1.00 76.44 84 TYR A N 1
ATOM 651 C CA . TYR A 1 84 ? -21.093 0.440 14.072 1.00 76.44 84 TYR A CA 1
ATOM 652 C C . TYR A 1 84 ? -20.609 1.771 14.663 1.00 76.44 84 TYR A C 1
ATOM 654 O O . TYR A 1 84 ? -20.510 1.889 15.883 1.00 76.44 84 TYR A O 1
ATOM 662 N N . LEU A 1 85 ? -20.319 2.776 13.830 1.00 73.88 85 LEU A N 1
ATOM 663 C CA . LEU A 1 85 ? -19.867 4.087 14.294 1.00 73.88 85 LEU A CA 1
ATOM 664 C C . LEU A 1 85 ? -20.981 4.848 15.013 1.00 73.88 85 LEU A C 1
ATOM 666 O O . LEU A 1 85 ? -22.144 4.841 14.614 1.00 73.88 85 LEU A O 1
ATOM 670 N N . HIS A 1 86 ? -20.616 5.567 16.070 1.00 69.69 86 HIS A N 1
ATOM 671 C CA . HIS A 1 86 ? -21.575 6.385 16.799 1.00 69.69 86 HIS A CA 1
ATOM 672 C C . HIS A 1 86 ? -21.976 7.642 16.000 1.00 69.69 86 HIS A C 1
ATOM 674 O O . HIS A 1 86 ? -21.125 8.300 15.402 1.00 69.69 86 HIS A O 1
ATOM 680 N N . SER A 1 87 ? -23.258 8.045 16.025 1.00 64.94 87 SER A N 1
ATOM 681 C CA . SER A 1 87 ? -23.740 9.243 15.300 1.00 64.94 87 SER A CA 1
ATOM 682 C C . SER A 1 87 ? -23.009 10.533 15.656 1.00 64.94 87 SER A C 1
ATOM 684 O O . SER A 1 87 ? -22.949 11.453 14.843 1.00 64.94 87 SER A O 1
ATOM 686 N N . GLU A 1 88 ? -22.503 10.645 16.883 1.00 67.19 88 GLU A N 1
ATOM 687 C CA . GLU A 1 88 ? -21.849 11.867 17.358 1.00 67.19 88 GLU A CA 1
ATOM 688 C C . GLU A 1 88 ? -20.509 12.131 16.671 1.00 67.19 88 GLU A C 1
ATOM 690 O O . GLU A 1 88 ? -20.142 13.292 16.478 1.00 67.19 88 GLU A O 1
ATOM 695 N N . TYR A 1 89 ? -19.822 11.079 16.219 1.00 71.25 89 TYR A N 1
ATOM 696 C CA . TYR A 1 89 ? -18.597 11.212 15.439 1.00 71.25 89 TYR A CA 1
ATOM 697 C C . TYR A 1 89 ? -18.849 12.027 14.159 1.00 71.25 89 TYR A C 1
ATOM 699 O O . TYR A 1 89 ? -18.139 12.985 13.871 1.00 71.25 89 TYR A O 1
ATOM 707 N N . TYR A 1 90 ? -19.945 11.751 13.448 1.00 64.25 90 TYR A N 1
ATOM 708 C CA . TYR A 1 90 ? -20.288 12.459 12.207 1.00 64.25 90 TYR A CA 1
ATOM 709 C C . TYR A 1 90 ? -20.776 13.896 12.410 1.00 64.25 90 TYR A C 1
ATOM 711 O O . TYR A 1 90 ? -20.708 14.706 11.484 1.00 64.25 90 TYR A O 1
ATOM 719 N N . LYS A 1 91 ? -21.283 14.225 13.604 1.00 64.69 91 LYS A N 1
ATOM 720 C CA . LYS A 1 91 ? -21.662 15.603 13.953 1.00 64.69 91 LYS A CA 1
ATOM 721 C C . LYS A 1 91 ? -20.437 16.473 14.214 1.00 64.69 91 LYS A C 1
ATOM 723 O O . LYS A 1 91 ? -20.463 17.662 13.914 1.00 64.69 91 LYS A O 1
ATOM 728 N N . THR A 1 92 ? -19.400 15.883 14.803 1.00 64.56 92 THR A N 1
ATOM 729 C CA . THR A 1 92 ? -18.203 16.596 15.260 1.00 64.56 92 THR A CA 1
ATOM 730 C C . THR A 1 92 ? -17.098 16.626 14.210 1.00 64.56 92 THR A C 1
ATOM 732 O O . THR A 1 92 ? -16.361 17.610 14.152 1.00 64.56 92 THR A O 1
ATOM 735 N N . ASP A 1 93 ? -17.010 15.612 13.344 1.00 62.66 93 ASP A N 1
ATOM 736 C CA . ASP A 1 93 ? -16.004 15.547 12.290 1.00 62.66 93 ASP A CA 1
ATOM 737 C C . ASP A 1 93 ? -16.608 15.747 10.895 1.00 62.66 93 ASP A C 1
ATOM 739 O O . ASP A 1 93 ? -17.388 14.947 10.369 1.00 62.66 93 ASP A O 1
ATOM 743 N N . SER A 1 94 ? -16.244 16.874 10.283 1.00 53.06 94 SER A N 1
ATOM 744 C CA . SER A 1 94 ? -16.763 17.274 8.982 1.00 53.06 94 SER A CA 1
ATOM 745 C C . SER A 1 94 ? -15.888 16.841 7.805 1.00 53.06 94 SER A C 1
ATOM 747 O O . SER A 1 94 ? -16.304 17.064 6.665 1.00 53.06 94 SER A O 1
ATOM 749 N N . LYS A 1 95 ? -14.714 16.228 8.026 1.00 59.62 95 LYS A N 1
ATOM 750 C CA . LYS A 1 95 ? -13.808 15.784 6.952 1.00 59.62 95 LYS A CA 1
ATOM 751 C C . LYS A 1 95 ? -13.092 14.485 7.339 1.00 59.62 95 LYS A C 1
ATOM 753 O O . LYS A 1 95 ? -12.144 14.502 8.110 1.00 59.62 95 LYS A O 1
ATOM 758 N N . LEU A 1 96 ? -13.485 13.380 6.704 1.00 65.19 96 LEU A N 1
ATOM 759 C CA . LEU A 1 96 ? -12.782 12.094 6.779 1.00 65.19 96 LEU A CA 1
ATOM 760 C C . LEU A 1 96 ? -11.513 12.141 5.916 1.00 65.19 96 LEU A C 1
ATOM 762 O O . LEU A 1 96 ? -11.494 11.658 4.786 1.00 65.19 96 LEU A O 1
ATOM 766 N N . ASN A 1 97 ? -10.466 12.772 6.437 1.00 78.88 97 ASN A N 1
ATOM 767 C CA . ASN A 1 97 ? -9.126 12.650 5.875 1.00 78.88 97 ASN A CA 1
ATOM 768 C C . ASN A 1 97 ? -8.400 11.476 6.528 1.00 78.88 97 ASN A C 1
ATOM 770 O O . ASN A 1 97 ? -8.624 11.166 7.700 1.00 78.88 97 ASN A O 1
ATOM 774 N N . ILE A 1 98 ? -7.476 10.874 5.781 1.00 86.31 98 ILE A N 1
ATOM 775 C CA . ILE A 1 98 ? -6.506 9.958 6.376 1.00 86.31 98 ILE A CA 1
ATOM 776 C C . ILE A 1 98 ? -5.640 10.793 7.326 1.00 86.31 98 ILE A C 1
ATOM 778 O O . ILE A 1 98 ? -5.127 11.851 6.951 1.00 86.31 98 ILE A O 1
ATOM 782 N N . VAL A 1 99 ? -5.511 10.347 8.571 1.00 88.56 99 VAL A N 1
ATOM 783 C CA . VAL A 1 99 ? -4.743 11.055 9.598 1.00 88.56 99 VAL A CA 1
ATOM 784 C C . VAL A 1 99 ? -3.385 10.389 9.733 1.00 88.56 99 VAL A C 1
ATOM 786 O O . VAL A 1 99 ? -3.294 9.175 9.891 1.00 88.56 99 VAL A O 1
ATOM 789 N N . GLN A 1 100 ? -2.322 11.188 9.670 1.00 90.69 100 GLN A N 1
ATOM 790 C CA . GLN A 1 100 ? -0.991 10.723 10.047 1.00 90.69 100 GLN A CA 1
ATOM 791 C C . GLN A 1 100 ? -0.976 10.518 11.562 1.00 90.69 100 GLN A C 1
ATOM 793 O O . GLN A 1 100 ? -1.173 11.466 12.321 1.00 90.69 100 GLN A O 1
ATOM 798 N N . GLY A 1 101 ? -0.839 9.260 11.969 1.00 88.75 101 GLY A N 1
ATOM 799 C CA . GLY A 1 101 ? -0.862 8.821 13.355 1.00 88.75 101 GLY A CA 1
ATOM 800 C C . GLY A 1 101 ? 0.487 8.984 14.048 1.00 88.75 101 GLY A C 1
ATOM 801 O O . GLY A 1 101 ? 1.434 9.575 13.520 1.00 88.75 101 GLY A O 1
ATOM 802 N N . ALA A 1 102 ? 0.577 8.443 15.261 1.00 87.62 102 ALA A N 1
ATOM 803 C CA . ALA A 1 102 ? 1.801 8.506 16.045 1.00 87.62 102 ALA A CA 1
ATOM 804 C C . ALA A 1 102 ? 2.945 7.727 15.377 1.00 87.62 102 ALA A C 1
ATOM 806 O O . ALA A 1 102 ? 2.767 6.612 14.883 1.00 87.62 102 ALA A O 1
ATOM 807 N N . THR A 1 103 ? 4.146 8.306 15.414 1.00 88.94 103 THR A N 1
ATOM 808 C CA . THR A 1 103 ? 5.380 7.598 15.063 1.00 88.94 103 THR A CA 1
ATOM 809 C C . THR A 1 103 ? 6.012 7.048 16.333 1.00 88.94 103 THR A C 1
ATOM 811 O O . THR A 1 103 ? 6.316 7.812 17.249 1.00 88.94 103 THR A O 1
ATOM 814 N N . LYS A 1 104 ? 6.230 5.732 16.397 1.00 86.88 104 LYS A N 1
ATOM 815 C CA . LYS A 1 104 ? 6.927 5.094 17.520 1.00 86.88 104 LYS A CA 1
ATOM 816 C C . LYS A 1 104 ? 8.345 4.731 17.137 1.00 86.88 104 LYS A C 1
ATOM 818 O O . LYS A 1 104 ? 8.572 4.097 16.112 1.00 86.88 104 LYS A O 1
ATOM 823 N N . SER A 1 105 ? 9.297 5.112 17.976 1.00 82.69 105 SER A N 1
ATOM 824 C CA . SER A 1 105 ? 10.677 4.664 17.858 1.00 82.69 105 SER A CA 1
ATOM 825 C C . SER A 1 105 ? 10.844 3.245 18.407 1.00 82.69 105 SER A C 1
ATOM 827 O O . SER A 1 105 ? 10.025 2.716 19.160 1.00 82.69 105 SER A O 1
ATOM 829 N N . CYS A 1 106 ? 11.927 2.614 17.978 1.00 73.75 106 CYS A N 1
ATOM 830 C CA . CYS A 1 106 ? 12.287 1.260 18.352 1.00 73.75 106 CYS A CA 1
ATOM 831 C C . CYS A 1 106 ? 12.553 1.103 19.856 1.00 73.75 106 CYS A C 1
ATOM 833 O O . CYS A 1 106 ? 13.366 1.830 20.427 1.00 73.75 106 CYS A O 1
ATOM 835 N N . HIS A 1 107 ? 11.997 0.041 20.444 1.00 67.69 107 HIS A N 1
ATOM 836 C CA . HIS A 1 107 ? 12.445 -0.512 21.721 1.00 67.69 107 HIS A CA 1
ATOM 837 C C . HIS A 1 107 ? 12.927 -1.958 21.521 1.00 67.69 107 HIS A C 1
ATOM 839 O O . HIS A 1 107 ? 12.129 -2.872 21.326 1.00 67.69 107 HIS A O 1
ATOM 845 N N . LEU A 1 108 ? 14.248 -2.169 21.593 1.00 62.09 108 LEU A N 1
ATOM 846 C CA . LEU A 1 108 ? 14.933 -3.440 21.287 1.00 62.09 108 LEU A CA 1
ATOM 847 C C . LEU A 1 108 ? 14.441 -4.671 22.081 1.00 62.09 108 LEU A C 1
ATOM 849 O O . LEU A 1 108 ? 14.684 -5.793 21.654 1.00 62.09 108 LEU A O 1
ATOM 853 N N . LYS A 1 109 ? 13.788 -4.497 23.239 1.00 60.44 109 LYS A N 1
ATOM 854 C CA . LYS A 1 109 ? 13.527 -5.600 24.186 1.00 60.44 109 LYS A CA 1
ATOM 855 C C . LYS A 1 109 ? 12.169 -6.304 24.047 1.00 60.44 109 LYS A C 1
ATOM 857 O O . LYS A 1 109 ? 12.055 -7.427 24.520 1.00 60.44 109 LYS A O 1
ATOM 862 N N . SER A 1 110 ? 11.145 -5.693 23.448 1.00 64.12 110 SER A N 1
ATOM 863 C CA . SER A 1 110 ? 9.757 -6.205 23.554 1.00 64.12 110 SER A CA 1
ATOM 864 C C . SER A 1 110 ? 8.948 -6.199 22.252 1.00 64.12 110 SER A C 1
ATOM 866 O O . SER A 1 110 ? 7.789 -6.619 22.244 1.00 64.12 110 SER A O 1
ATOM 868 N N . GLY A 1 111 ? 9.543 -5.734 21.151 1.00 77.88 111 GLY A N 1
ATOM 869 C CA . GLY A 1 111 ? 8.795 -5.354 19.954 1.00 77.88 111 GLY A CA 1
ATOM 870 C C . GLY A 1 111 ? 8.099 -4.002 20.120 1.00 77.88 111 GLY A C 1
ATOM 871 O O . GLY A 1 111 ? 8.124 -3.393 21.194 1.00 77.88 111 GLY A O 1
ATOM 872 N N . ILE A 1 112 ? 7.495 -3.523 19.035 1.00 87.75 112 ILE A N 1
ATOM 873 C CA . ILE A 1 112 ? 6.792 -2.236 19.004 1.00 87.75 112 ILE A CA 1
ATOM 874 C C . ILE A 1 112 ? 5.307 -2.506 19.197 1.00 87.75 112 ILE A C 1
ATOM 876 O O . ILE A 1 112 ? 4.718 -3.296 18.462 1.00 87.75 112 ILE A O 1
ATOM 880 N N . ILE A 1 113 ? 4.713 -1.848 20.187 1.00 91.12 113 ILE A N 1
ATOM 881 C CA . ILE A 1 113 ? 3.296 -1.975 20.516 1.00 91.12 113 ILE A CA 1
ATOM 882 C C . ILE A 1 113 ? 2.612 -0.652 20.191 1.00 91.12 113 ILE A C 1
ATOM 884 O O . ILE A 1 113 ? 3.076 0.399 20.637 1.00 91.12 113 ILE A O 1
ATOM 888 N N . TRP A 1 114 ? 1.511 -0.702 19.450 1.00 93.12 114 TRP A N 1
ATOM 889 C CA . TRP A 1 114 ? 0.623 0.434 19.213 1.00 93.12 114 TRP A CA 1
ATOM 890 C C . TRP A 1 114 ? -0.769 0.110 19.754 1.00 93.12 114 TRP A C 1
ATOM 892 O O . TRP A 1 114 ? -1.344 -0.915 19.397 1.00 93.12 114 TRP A O 1
ATOM 902 N N . ASP A 1 115 ? -1.287 0.954 20.638 1.00 93.69 115 ASP A N 1
ATOM 903 C CA . ASP A 1 115 ? -2.589 0.829 21.286 1.00 93.69 115 ASP A CA 1
ATOM 904 C C . ASP A 1 115 ? -3.473 2.022 20.919 1.00 93.69 115 ASP A C 1
ATOM 906 O O . ASP A 1 115 ? -3.167 3.168 21.247 1.00 93.69 115 ASP A O 1
ATOM 910 N N . SER A 1 116 ? -4.612 1.748 20.287 1.00 94.19 116 SER A N 1
ATOM 911 C CA . SER A 1 116 ? -5.566 2.784 19.880 1.00 94.19 116 SER A CA 1
ATOM 912 C C . SER A 1 116 ? -6.157 3.616 21.029 1.00 94.19 116 SER A C 1
ATOM 914 O O . SER A 1 116 ? -6.762 4.647 20.756 1.00 94.19 116 SER A O 1
ATOM 916 N N . ARG A 1 117 ? -6.034 3.205 22.300 1.00 92.62 117 ARG A N 1
ATOM 917 C CA . ARG A 1 117 ? -6.473 4.014 23.458 1.00 92.62 117 ARG A CA 1
ATOM 918 C C . ARG A 1 117 ? -5.513 5.137 23.807 1.00 92.62 117 ARG A C 1
ATOM 920 O O . ARG A 1 117 ? -5.938 6.155 24.340 1.00 92.62 117 ARG A O 1
ATOM 927 N N . VAL A 1 118 ? -4.223 4.899 23.595 1.00 92.62 118 VAL A N 1
ATOM 928 C CA . VAL A 1 118 ? -3.149 5.744 24.134 1.00 92.62 118 VAL A CA 1
ATOM 929 C C . VAL A 1 118 ? -2.371 6.420 23.013 1.00 92.62 118 VAL A C 1
ATOM 931 O O . VAL A 1 118 ? -1.960 7.566 23.151 1.00 92.62 118 VAL A O 1
ATOM 934 N N . ASP A 1 119 ? -2.186 5.717 21.898 1.00 93.38 119 ASP A N 1
ATOM 935 C CA . ASP A 1 119 ? -1.307 6.130 20.809 1.00 93.38 119 ASP A CA 1
ATOM 936 C C . ASP A 1 119 ? -2.054 6.703 19.603 1.00 93.38 119 ASP A C 1
ATOM 938 O O . ASP A 1 119 ? -1.422 7.295 18.726 1.00 93.38 119 ASP A O 1
ATOM 942 N N . ALA A 1 120 ? -3.370 6.493 19.509 1.00 92.62 120 ALA A N 1
ATOM 943 C CA . ALA A 1 120 ? -4.133 6.999 18.380 1.00 92.62 120 ALA A CA 1
ATOM 944 C C . ALA A 1 120 ? -4.300 8.517 18.453 1.00 92.62 120 ALA A C 1
ATOM 946 O O . ALA A 1 120 ? -4.681 9.073 19.482 1.00 92.62 120 ALA A O 1
ATOM 947 N N . ILE A 1 121 ? -4.067 9.183 17.324 1.00 92.94 121 ILE A N 1
ATOM 948 C CA . ILE A 1 121 ? -4.271 10.632 17.192 1.00 92.94 121 ILE A CA 1
ATOM 949 C C . ILE A 1 121 ? -5.711 10.934 16.760 1.00 92.94 121 ILE A C 1
ATOM 951 O O . ILE A 1 121 ? -6.292 11.963 17.117 1.00 92.94 121 ILE A O 1
ATOM 955 N N . SER A 1 122 ? -6.311 10.042 15.978 1.00 88.31 122 SER A N 1
ATOM 956 C CA . SER A 1 122 ? -7.662 10.194 15.475 1.00 88.31 122 SER A CA 1
ATOM 957 C C . SER A 1 122 ? -8.710 10.008 16.566 1.00 88.31 122 SER A C 1
ATOM 959 O O . SER A 1 122 ? -8.761 8.993 17.260 1.00 88.31 122 SER A O 1
ATOM 961 N N . LYS A 1 123 ? -9.669 10.939 16.600 1.00 86.69 123 LYS A N 1
ATOM 962 C CA . LYS A 1 123 ? -10.878 10.841 17.428 1.00 86.69 123 LYS A CA 1
ATOM 963 C C . LYS A 1 123 ? -11.783 9.670 17.037 1.00 86.69 123 LYS A C 1
ATOM 965 O O . LYS A 1 123 ? -12.663 9.322 17.814 1.00 86.69 123 LYS A O 1
ATOM 970 N N . PHE A 1 124 ? -11.582 9.061 15.865 1.00 86.06 124 PHE A N 1
ATOM 971 C CA . PHE A 1 124 ? -12.333 7.892 15.398 1.00 86.06 124 PHE A CA 1
ATOM 972 C C . PHE A 1 124 ? -12.352 6.754 16.428 1.00 86.06 124 PHE A C 1
ATOM 974 O O . PHE A 1 124 ? -13.398 6.145 16.668 1.00 86.06 124 PHE A O 1
ATOM 981 N N . TYR A 1 125 ? -11.218 6.502 17.086 1.00 89.12 125 TYR A N 1
ATOM 982 C CA . TYR A 1 125 ? -11.110 5.398 18.038 1.00 89.12 125 TYR A CA 1
ATOM 983 C C . TYR A 1 125 ? -11.856 5.656 19.350 1.00 89.12 125 TYR A C 1
ATOM 985 O O . TYR A 1 125 ? -12.221 4.699 20.014 1.00 89.12 125 TYR A O 1
ATOM 993 N N . ASN A 1 126 ? -12.201 6.908 19.673 1.00 88.69 126 ASN A N 1
ATOM 994 C CA . ASN A 1 126 ? -13.037 7.223 20.841 1.00 88.69 126 ASN A CA 1
ATOM 995 C C . ASN A 1 126 ? -14.495 6.766 20.668 1.00 88.69 126 ASN A C 1
ATOM 997 O O . ASN A 1 126 ? -15.226 6.652 21.648 1.00 88.69 126 ASN A O 1
ATOM 1001 N N . TYR A 1 127 ? -14.932 6.542 19.426 1.00 85.94 127 TYR A N 1
ATOM 1002 C CA . TYR A 1 127 ? -16.304 6.154 19.086 1.00 85.94 127 TYR A CA 1
ATOM 1003 C C . TYR A 1 127 ? -16.409 4.712 18.580 1.00 85.94 127 TYR A C 1
ATOM 1005 O O . TYR A 1 127 ? -17.470 4.305 18.105 1.00 85.94 127 TYR A O 1
ATOM 1013 N N . THR A 1 128 ? -15.315 3.951 18.635 1.00 87.19 128 THR A N 1
ATOM 1014 C CA . THR A 1 128 ? -15.230 2.577 18.132 1.00 87.19 128 THR A CA 1
ATOM 1015 C C . THR A 1 128 ? -14.501 1.684 19.131 1.00 87.19 128 THR A C 1
ATOM 1017 O O . THR A 1 128 ? -14.036 2.139 20.174 1.00 87.19 128 THR A O 1
ATOM 1020 N N . LYS A 1 129 ? -14.438 0.376 18.857 1.00 90.38 129 LYS A N 1
ATOM 1021 C CA . LYS A 1 129 ? -13.707 -0.543 19.730 1.00 90.38 129 LYS A CA 1
ATOM 1022 C C . LYS A 1 129 ? -12.211 -0.338 19.602 1.00 90.38 129 LYS A C 1
ATOM 1024 O O . LYS A 1 129 ? -11.652 -0.312 18.505 1.00 90.38 129 LYS A O 1
ATOM 1029 N N . HIS A 1 130 ? -11.566 -0.267 20.753 1.00 93.25 130 HIS A N 1
ATOM 1030 C CA . HIS A 1 130 ? -10.131 -0.110 20.830 1.00 93.25 130 HIS A CA 1
ATOM 1031 C C . HIS A 1 130 ? -9.410 -1.449 20.644 1.00 93.25 130 HIS A C 1
ATOM 1033 O O . HIS A 1 130 ? -9.741 -2.460 21.271 1.00 93.25 130 HIS A O 1
ATOM 1039 N N . PHE A 1 131 ? -8.351 -1.430 19.850 1.00 93.94 131 PHE A N 1
ATOM 1040 C CA . PHE A 1 131 ? -7.469 -2.558 19.585 1.00 93.94 131 PHE A CA 1
ATOM 1041 C C . PHE A 1 131 ? -6.001 -2.171 19.769 1.00 93.94 131 PHE A C 1
ATOM 1043 O O . PHE A 1 131 ? -5.644 -0.990 19.817 1.00 93.94 131 PHE A O 1
ATOM 1050 N N . GLN A 1 132 ? -5.164 -3.191 19.879 1.00 94.12 132 GLN A N 1
ATOM 1051 C CA . GLN A 1 132 ? -3.730 -3.079 20.035 1.00 94.12 132 GLN A CA 1
ATOM 1052 C C . GLN A 1 132 ? -3.036 -4.016 19.057 1.00 94.12 132 GLN A C 1
ATOM 1054 O O . GLN A 1 132 ? -3.467 -5.154 18.854 1.00 94.12 132 GLN A O 1
ATOM 1059 N N . VAL A 1 133 ? -1.942 -3.528 18.481 1.00 93.00 133 VAL A N 1
ATOM 1060 C CA . VAL A 1 133 ? -1.114 -4.265 17.534 1.00 93.00 133 VAL A CA 1
ATOM 1061 C C . VAL A 1 133 ? 0.302 -4.366 18.072 1.00 93.00 133 VAL A C 1
ATOM 1063 O O . VAL A 1 133 ? 0.878 -3.371 18.515 1.00 93.00 133 VAL A O 1
ATOM 1066 N N . THR A 1 134 ? 0.863 -5.571 18.038 1.00 91.38 134 THR A N 1
ATOM 1067 C CA . THR A 1 134 ? 2.249 -5.829 18.432 1.00 91.38 134 THR A CA 1
ATOM 1068 C C . THR A 1 134 ? 3.046 -6.324 17.238 1.00 91.38 134 THR A C 1
ATOM 1070 O O . THR A 1 134 ? 2.675 -7.304 16.594 1.00 91.38 134 THR A O 1
ATOM 1073 N N . PHE A 1 135 ? 4.172 -5.665 16.980 1.00 88.75 135 PHE A N 1
ATOM 1074 C CA . PHE A 1 135 ? 5.085 -5.979 15.890 1.00 88.75 135 PHE A CA 1
ATOM 1075 C C . PHE A 1 135 ? 6.395 -6.554 16.414 1.00 88.75 135 PHE A C 1
ATOM 1077 O O . PHE A 1 135 ? 7.054 -5.955 17.273 1.00 88.75 135 PHE A O 1
ATOM 1084 N N . ARG A 1 136 ? 6.789 -7.711 15.874 1.00 85.56 136 ARG A N 1
ATOM 1085 C CA . ARG A 1 136 ? 8.049 -8.397 16.198 1.00 85.56 136 ARG A CA 1
ATOM 1086 C C . ARG A 1 136 ? 8.716 -8.924 14.934 1.00 85.56 136 ARG A C 1
ATOM 1088 O O . ARG A 1 136 ? 8.064 -9.148 13.919 1.00 85.56 136 ARG A O 1
ATOM 1095 N N . THR A 1 137 ? 10.026 -9.107 15.000 1.00 80.44 137 THR A N 1
ATOM 1096 C CA . THR A 1 137 ? 10.850 -9.554 13.872 1.00 80.44 137 THR A CA 1
ATOM 1097 C C . THR A 1 137 ? 11.790 -10.653 14.320 1.00 80.44 137 THR A C 1
ATOM 1099 O O . THR A 1 137 ? 12.246 -10.650 15.465 1.00 80.44 137 THR A O 1
ATOM 1102 N N . GLU A 1 138 ? 12.074 -11.575 13.408 1.00 79.56 138 GLU A N 1
ATOM 1103 C CA . GLU A 1 138 ? 13.073 -12.618 13.594 1.00 79.56 138 GLU A CA 1
ATOM 1104 C C . GLU A 1 138 ? 14.054 -12.592 12.405 1.00 79.56 138 GLU A C 1
ATOM 1106 O O . GLU A 1 138 ? 13.629 -12.784 11.255 1.00 79.56 138 GLU A O 1
ATOM 1111 N N . PRO A 1 139 ? 15.359 -12.336 12.643 1.00 77.44 139 PRO A N 1
ATOM 1112 C CA . PRO A 1 139 ? 15.982 -12.000 13.931 1.00 77.44 139 PRO A CA 1
ATOM 1113 C C . PRO A 1 139 ? 15.508 -10.637 14.492 1.00 77.44 139 PRO A C 1
ATOM 1115 O O . PRO A 1 139 ? 15.011 -9.811 13.726 1.00 77.44 139 PRO A O 1
ATOM 1118 N N . PRO A 1 140 ? 15.658 -10.378 15.809 1.00 76.75 140 PRO A N 1
ATOM 1119 C CA . PRO A 1 140 ? 15.235 -9.117 16.414 1.00 76.75 140 PRO A CA 1
ATOM 1120 C C . PRO A 1 140 ? 15.994 -7.927 15.822 1.00 76.75 140 PRO A C 1
ATOM 1122 O O . PRO A 1 140 ? 17.220 -7.858 15.911 1.00 76.75 140 PRO A O 1
ATOM 1125 N N . GLY A 1 141 ? 15.263 -6.970 15.252 1.00 73.12 141 GLY A N 1
ATOM 1126 C CA . GLY A 1 141 ? 15.827 -5.725 14.737 1.00 73.12 141 GLY A CA 1
ATOM 1127 C C . GLY A 1 141 ? 15.143 -4.473 15.280 1.00 73.12 141 GLY A C 1
ATOM 1128 O O . GLY A 1 141 ? 14.149 -4.538 16.008 1.00 73.12 141 GLY A O 1
ATOM 1129 N N . CYS A 1 142 ? 15.709 -3.314 14.931 1.00 76.56 142 CYS A N 1
ATOM 1130 C CA . CYS A 1 142 ? 15.299 -2.023 15.467 1.00 76.56 142 CYS A CA 1
ATOM 1131 C C . CYS A 1 142 ? 14.621 -1.143 14.411 1.00 76.56 142 CYS A C 1
ATOM 1133 O O . CYS A 1 142 ? 15.236 -0.772 13.409 1.00 76.56 142 CYS A O 1
ATOM 1135 N N . TYR A 1 143 ? 13.351 -0.800 14.646 1.00 78.62 143 TYR A N 1
ATOM 1136 C CA . TYR A 1 143 ? 12.485 -0.151 13.656 1.00 78.62 143 TYR A CA 1
ATOM 1137 C C . TYR A 1 143 ? 11.677 0.991 14.254 1.00 78.62 143 TYR A C 1
ATOM 1139 O O . TYR A 1 143 ? 11.340 0.977 15.433 1.00 78.62 143 TYR A O 1
ATOM 1147 N N . SER A 1 144 ? 11.336 1.970 13.430 1.00 86.38 144 SER A N 1
ATOM 1148 C CA . SER A 1 144 ? 10.298 2.938 13.737 1.00 86.38 144 SER A CA 1
ATOM 1149 C C . SER A 1 144 ? 9.002 2.504 13.074 1.00 86.38 144 SER A C 1
ATOM 1151 O O . SER A 1 144 ? 8.999 2.023 11.941 1.00 86.38 144 SER A O 1
ATOM 1153 N N . LEU A 1 145 ? 7.899 2.673 13.784 1.00 89.38 145 LEU A N 1
ATOM 1154 C CA . LEU A 1 145 ? 6.561 2.414 13.288 1.00 89.38 145 LEU A CA 1
ATOM 1155 C C . LEU A 1 145 ? 5.908 3.742 12.921 1.00 89.38 145 LEU A C 1
ATOM 1157 O O . LEU A 1 145 ? 5.709 4.583 13.795 1.00 89.38 145 LEU A O 1
ATOM 1161 N N . ASN A 1 146 ? 5.541 3.888 11.654 1.00 92.62 146 ASN A N 1
ATOM 1162 C CA . ASN A 1 146 ? 4.701 4.967 11.157 1.00 92.62 146 ASN A CA 1
ATOM 1163 C C . ASN A 1 146 ? 3.279 4.431 10.981 1.00 92.62 146 ASN A C 1
ATOM 1165 O O . ASN A 1 146 ? 3.087 3.349 10.419 1.00 92.62 146 ASN A O 1
ATOM 1169 N N . VAL A 1 147 ? 2.285 5.183 11.445 1.00 94.38 147 VAL A N 1
ATOM 1170 C CA . VAL A 1 147 ? 0.879 4.766 11.414 1.00 94.38 147 VAL A CA 1
ATOM 1171 C C . VAL A 1 147 ? 0.071 5.754 10.585 1.00 94.38 147 VAL A C 1
ATOM 1173 O O . VAL A 1 147 ? 0.172 6.959 10.783 1.00 94.38 147 VAL A O 1
ATOM 1176 N N . MET A 1 148 ? -0.749 5.251 9.666 1.00 93.81 148 MET A N 1
ATOM 1177 C CA . MET A 1 148 ? -1.799 6.028 9.009 1.00 93.81 148 MET A CA 1
ATOM 1178 C C . MET A 1 148 ? -3.150 5.538 9.518 1.00 93.81 148 MET A C 1
ATOM 1180 O O . MET A 1 148 ? -3.492 4.361 9.401 1.00 93.81 148 MET A O 1
ATOM 1184 N N . GLU A 1 149 ? -3.914 6.449 10.094 1.00 92.38 149 GLU A N 1
ATOM 1185 C CA . GLU A 1 149 ? -5.204 6.192 10.716 1.00 92.38 149 GLU A CA 1
ATOM 1186 C C . GLU A 1 149 ? -6.344 6.634 9.793 1.00 92.38 149 GLU A C 1
ATOM 1188 O O . GLU A 1 149 ? -6.185 7.539 8.971 1.00 92.38 149 GLU A O 1
ATOM 1193 N N . GLN A 1 150 ? -7.521 6.027 9.963 1.00 87.81 150 GLN A N 1
ATOM 1194 C CA . GLN A 1 150 ? -8.722 6.319 9.170 1.00 87.81 150 GLN A CA 1
ATOM 1195 C C . GLN A 1 150 ? -8.554 6.058 7.668 1.00 87.81 150 GLN A C 1
ATOM 1197 O O . GLN A 1 150 ? -9.033 6.821 6.829 1.00 87.81 150 GLN A O 1
ATOM 1202 N N . VAL A 1 151 ? -7.868 4.972 7.314 1.00 89.62 151 VAL A N 1
ATOM 1203 C CA . VAL A 1 151 ? -7.690 4.575 5.919 1.00 89.62 151 VAL A CA 1
ATOM 1204 C C . VAL A 1 151 ? -8.967 3.890 5.429 1.00 89.62 151 VAL A C 1
ATOM 1206 O O . VAL A 1 151 ? -9.318 2.831 5.947 1.00 89.62 151 VAL A O 1
ATOM 1209 N N . PRO A 1 152 ? -9.704 4.467 4.467 1.00 84.06 152 PRO A N 1
ATOM 1210 C CA . PRO A 1 152 ? -10.983 3.911 4.052 1.00 84.06 152 PRO A CA 1
ATOM 1211 C C . PRO A 1 152 ? -10.803 2.646 3.211 1.00 84.06 152 PRO A C 1
ATOM 1213 O O . PRO A 1 152 ? -9.994 2.611 2.282 1.00 84.06 152 PRO A O 1
ATOM 1216 N N . TRP A 1 153 ? -11.631 1.641 3.488 1.00 83.69 153 TRP A N 1
ATOM 1217 C CA . TRP A 1 153 ? -11.736 0.410 2.715 1.00 83.69 153 TRP A CA 1
ATOM 1218 C C . TRP A 1 153 ? -13.204 0.151 2.331 1.00 83.69 153 TRP A C 1
ATOM 1220 O O . TRP A 1 153 ? -14.053 -0.062 3.204 1.00 83.69 153 TRP A O 1
ATOM 1230 N N . PRO A 1 154 ? -13.551 0.171 1.032 1.00 74.88 154 PRO A N 1
ATOM 1231 C CA . PRO A 1 154 ? -14.910 -0.113 0.587 1.00 74.88 154 PRO A CA 1
ATOM 1232 C C . PRO A 1 154 ? -15.369 -1.531 0.980 1.00 74.88 154 PRO A C 1
ATOM 1234 O O . PRO A 1 154 ? -14.569 -2.463 0.965 1.00 74.88 154 PRO A O 1
ATOM 1237 N N . PRO A 1 155 ? -16.668 -1.745 1.245 1.00 70.25 155 PRO A N 1
ATOM 1238 C CA . PRO A 1 155 ? -17.755 -0.785 1.060 1.00 70.25 155 PRO A CA 1
ATOM 1239 C C . PRO A 1 155 ? -18.012 0.129 2.265 1.00 70.25 155 PRO A C 1
ATOM 1241 O O . PRO A 1 155 ? -18.632 1.175 2.089 1.00 70.25 155 PRO A O 1
ATOM 1244 N N . ASP A 1 156 ? -17.605 -0.277 3.467 1.00 75.25 156 ASP A N 1
ATOM 1245 C CA . ASP A 1 156 ? -18.008 0.353 4.728 1.00 75.25 156 ASP A CA 1
ATOM 1246 C C . ASP A 1 156 ? -16.946 0.290 5.843 1.00 75.25 156 ASP A C 1
ATOM 1248 O O . ASP A 1 156 ? -17.259 0.617 6.979 1.00 75.25 156 ASP A O 1
ATOM 1252 N N . SER A 1 157 ? -15.704 -0.120 5.576 1.00 84.06 157 SER A N 1
ATOM 1253 C CA . SER A 1 157 ? -14.687 -0.325 6.619 1.00 84.06 157 SER A CA 1
ATOM 1254 C C . SER A 1 157 ? -13.721 0.853 6.736 1.00 84.06 157 SER A C 1
ATOM 1256 O O . SER A 1 157 ? -13.352 1.482 5.743 1.00 84.06 157 SER A O 1
ATOM 1258 N N . ILE A 1 158 ? -13.288 1.142 7.961 1.00 88.06 158 ILE A N 1
ATOM 1259 C CA . ILE A 1 158 ? -12.210 2.088 8.250 1.00 88.06 158 ILE A CA 1
ATOM 1260 C C . ILE A 1 158 ? -11.063 1.298 8.872 1.00 88.06 158 ILE A C 1
ATOM 1262 O O . ILE A 1 158 ? -11.269 0.510 9.788 1.00 88.06 158 ILE A O 1
ATOM 1266 N N . CYS A 1 159 ? -9.865 1.473 8.332 1.00 92.38 159 CYS A N 1
ATOM 1267 C CA . CYS A 1 159 ? -8.708 0.645 8.636 1.00 92.38 159 CYS A CA 1
ATOM 1268 C C . CYS A 1 159 ? -7.530 1.486 9.128 1.00 92.38 159 CYS A C 1
ATOM 1270 O O . CYS A 1 159 ? -7.505 2.715 9.001 1.00 92.38 159 CYS A O 1
ATOM 1272 N N . THR A 1 160 ? -6.517 0.800 9.643 1.00 94.94 160 THR A N 1
ATOM 1273 C CA . THR A 1 160 ? -5.272 1.408 10.119 1.00 94.94 160 THR A CA 1
ATOM 1274 C C . THR A 1 160 ? -4.100 0.774 9.387 1.00 94.94 160 THR A C 1
ATOM 1276 O O . THR A 1 160 ? -3.981 -0.451 9.357 1.00 94.94 160 THR A O 1
ATOM 1279 N N . THR A 1 161 ? -3.239 1.592 8.784 1.00 95.56 161 THR A N 1
ATOM 1280 C CA . THR A 1 161 ? -2.041 1.126 8.079 1.00 95.56 161 THR A CA 1
ATOM 1281 C C . THR A 1 161 ? -0.806 1.337 8.932 1.00 95.56 161 THR A C 1
ATOM 1283 O O . THR A 1 161 ? -0.557 2.433 9.424 1.00 95.56 161 THR A O 1
ATOM 1286 N N . PHE A 1 162 ? 0.001 0.293 9.035 1.00 94.31 162 PHE A N 1
ATOM 1287 C CA . PHE A 1 162 ? 1.236 0.247 9.792 1.00 94.31 162 PHE A CA 1
ATOM 1288 C C . PHE A 1 162 ? 2.411 0.069 8.834 1.00 94.31 162 PHE A C 1
ATOM 1290 O O . PHE A 1 162 ? 2.437 -0.850 8.013 1.00 94.31 162 PHE A O 1
ATOM 1297 N N . GLN A 1 163 ? 3.389 0.962 8.931 1.00 92.12 163 GLN A N 1
ATOM 1298 C CA . GLN A 1 163 ? 4.609 0.932 8.138 1.00 92.12 163 GLN A CA 1
ATOM 1299 C C . GLN A 1 163 ? 5.818 0.886 9.050 1.00 92.12 163 GLN A C 1
ATOM 1301 O O . GLN A 1 163 ? 6.039 1.785 9.857 1.00 92.12 163 GLN A O 1
ATOM 1306 N N . LEU A 1 164 ? 6.625 -0.155 8.887 1.00 86.56 164 LEU A N 1
ATOM 1307 C CA . LEU A 1 164 ? 7.900 -0.258 9.573 1.00 86.56 164 LEU A CA 1
ATOM 1308 C C . LEU A 1 164 ? 8.995 0.357 8.716 1.00 86.56 164 LEU A C 1
ATOM 1310 O O . LEU A 1 164 ? 9.178 0.006 7.551 1.00 86.56 164 LEU A O 1
ATOM 1314 N N . VAL A 1 165 ? 9.737 1.269 9.326 1.00 83.06 165 VAL A N 1
ATOM 1315 C CA . VAL A 1 165 ? 10.878 1.947 8.728 1.00 83.06 165 VAL A CA 1
ATOM 1316 C C . VAL A 1 165 ? 12.116 1.575 9.533 1.00 83.06 165 VAL A C 1
ATOM 1318 O O . VAL A 1 165 ? 12.103 1.542 10.762 1.00 83.06 165 VAL A O 1
ATOM 1321 N N . GLN A 1 166 ? 13.198 1.241 8.840 1.00 74.88 166 GLN A N 1
ATOM 1322 C CA . GLN A 1 166 ? 14.454 0.889 9.489 1.00 74.88 166 GLN A CA 1
ATOM 1323 C C . GLN A 1 166 ? 15.131 2.130 10.077 1.00 74.88 166 GLN A C 1
ATOM 1325 O O . GLN A 1 166 ? 15.280 3.142 9.393 1.00 74.88 166 GLN A O 1
ATOM 1330 N N . VAL A 1 167 ? 15.570 2.034 11.335 1.00 70.06 167 VAL A N 1
ATOM 1331 C CA . VAL A 1 167 ? 16.271 3.119 12.034 1.00 70.06 167 VAL A CA 1
ATOM 1332 C C . VAL A 1 167 ? 17.770 2.814 12.071 1.00 70.06 167 VAL A C 1
ATOM 1334 O O . VAL A 1 167 ? 18.223 1.975 12.844 1.00 70.06 167 VAL A O 1
ATOM 1337 N N . GLY A 1 168 ? 18.545 3.531 11.253 1.00 60.84 168 GLY A N 1
ATOM 1338 C CA . GLY A 1 168 ? 20.007 3.610 11.358 1.00 60.84 168 GLY A CA 1
ATOM 1339 C C . GLY A 1 168 ? 20.837 2.520 10.653 1.00 60.84 168 GLY A C 1
ATOM 1340 O O . GLY A 1 168 ? 20.327 1.525 10.144 1.00 60.84 168 GLY A O 1
ATOM 1341 N N . LEU A 1 169 ? 22.158 2.762 10.646 1.00 51.38 169 LEU A N 1
ATOM 1342 C CA . LEU A 1 169 ? 23.254 2.020 9.986 1.00 51.38 169 LEU A CA 1
ATOM 1343 C C . LEU A 1 169 ? 23.599 0.652 10.600 1.00 51.38 169 LEU A C 1
ATOM 1345 O O . LEU A 1 169 ? 24.595 0.045 10.209 1.00 51.38 169 LEU A O 1
ATOM 1349 N N . LEU A 1 170 ? 22.836 0.167 11.583 1.00 53.94 170 LEU A N 1
ATOM 1350 C CA . LEU A 1 170 ? 23.093 -1.158 12.136 1.00 53.94 170 LEU A CA 1
ATOM 1351 C C . LEU A 1 170 ? 22.904 -2.176 11.007 1.00 53.94 170 LEU A C 1
ATOM 1353 O O . LEU A 1 170 ? 21.815 -2.249 10.430 1.00 53.94 170 LEU A O 1
ATOM 1357 N N . ASN A 1 171 ? 23.981 -2.913 10.698 1.00 52.28 171 ASN A N 1
ATOM 1358 C CA . ASN A 1 171 ? 24.033 -4.074 9.804 1.00 52.28 171 ASN A CA 1
ATOM 1359 C C . ASN A 1 171 ? 23.043 -5.135 10.303 1.00 52.28 171 ASN A C 1
ATOM 1361 O O . ASN A 1 171 ? 23.417 -6.137 10.906 1.00 52.28 171 ASN A O 1
ATOM 1365 N N . THR A 1 172 ? 21.758 -4.871 10.121 1.00 51.19 172 THR A N 1
ATOM 1366 C CA . THR A 1 172 ? 20.683 -5.773 10.492 1.00 51.19 172 THR A CA 1
ATOM 1367 C C . THR A 1 172 ? 20.524 -6.716 9.320 1.00 51.19 172 THR A C 1
ATOM 1369 O O . THR A 1 172 ? 19.997 -6.389 8.255 1.00 51.19 172 THR A O 1
ATOM 1372 N N . THR A 1 173 ? 21.141 -7.872 9.515 1.00 53.56 173 THR A N 1
ATOM 1373 C CA . THR A 1 173 ? 21.046 -9.035 8.658 1.00 53.56 173 THR A CA 1
ATOM 1374 C C . THR A 1 173 ? 19.581 -9.418 8.481 1.00 53.56 173 THR A C 1
ATOM 1376 O O . THR A 1 173 ? 18.815 -9.486 9.437 1.00 53.56 173 THR A O 1
ATOM 1379 N N . PHE A 1 174 ? 19.222 -9.629 7.219 1.00 55.44 174 PHE A N 1
ATOM 1380 C CA . PHE A 1 174 ? 18.102 -10.399 6.702 1.00 55.44 174 PHE A CA 1
ATOM 1381 C C . PHE A 1 174 ? 16.827 -10.550 7.560 1.00 55.44 174 PHE A C 1
ATOM 1383 O O . PHE A 1 174 ? 16.773 -11.315 8.520 1.00 55.44 174 PHE A O 1
ATOM 1390 N N . TRP A 1 175 ? 15.733 -9.949 7.085 1.00 57.31 175 TRP A N 1
ATOM 1391 C CA . TRP A 1 175 ? 14.365 -10.222 7.529 1.00 57.31 175 TRP A CA 1
ATOM 1392 C C . TRP A 1 175 ? 13.944 -11.645 7.134 1.00 57.31 175 TRP A C 1
ATOM 1394 O O . TRP A 1 175 ? 13.705 -11.902 5.953 1.00 57.31 175 TRP A O 1
ATOM 1404 N N . LYS A 1 176 ? 13.825 -12.570 8.093 1.00 64.81 176 LYS A N 1
ATOM 1405 C CA . LYS A 1 176 ? 13.238 -13.894 7.817 1.00 64.81 176 LYS A CA 1
ATOM 1406 C C . LYS A 1 176 ? 11.742 -13.896 8.068 1.00 64.81 176 LYS A C 1
ATOM 1408 O O . LYS A 1 176 ? 10.991 -14.384 7.228 1.00 64.81 176 LYS A O 1
ATOM 1413 N N . ILE A 1 177 ? 11.323 -13.371 9.220 1.00 79.19 177 ILE A N 1
ATOM 1414 C CA . ILE A 1 177 ? 9.937 -13.477 9.675 1.00 79.19 177 ILE A CA 1
ATOM 1415 C C . ILE A 1 177 ? 9.511 -12.176 10.352 1.00 79.19 177 ILE A C 1
ATOM 1417 O O . ILE A 1 177 ? 10.246 -11.578 11.140 1.00 79.19 177 ILE A O 1
ATOM 1421 N N . PHE A 1 178 ? 8.308 -11.730 10.012 1.00 84.25 178 PHE A N 1
ATOM 1422 C CA . PHE A 1 178 ? 7.655 -10.576 10.600 1.00 84.25 178 PHE A CA 1
ATOM 1423 C C . PHE A 1 178 ? 6.339 -11.024 11.232 1.00 84.25 178 PHE A C 1
ATOM 1425 O O . PHE A 1 178 ? 5.490 -11.601 10.556 1.00 84.25 178 PHE A O 1
ATOM 1432 N N . HIS A 1 179 ? 6.183 -10.754 12.525 1.00 88.00 179 HIS A N 1
ATOM 1433 C CA . HIS A 1 179 ? 5.004 -11.121 13.296 1.00 88.00 179 HIS A CA 1
ATOM 1434 C C . HIS A 1 179 ? 4.159 -9.887 13.579 1.00 88.00 179 HIS A C 1
ATOM 1436 O O . HIS A 1 179 ? 4.665 -8.866 14.054 1.00 88.00 179 HIS A O 1
ATOM 1442 N N . THR A 1 180 ? 2.863 -10.020 13.321 1.00 89.69 180 THR A N 1
ATOM 1443 C CA . THR A 1 180 ? 1.837 -9.042 13.678 1.00 89.69 180 THR A CA 1
ATOM 1444 C C . THR A 1 180 ? 0.801 -9.746 14.537 1.00 89.69 180 THR A C 1
ATOM 1446 O O . THR A 1 180 ? 0.170 -10.694 14.080 1.00 89.69 180 THR A O 1
ATOM 1449 N N . ASP A 1 181 ? 0.650 -9.294 15.776 1.00 90.88 181 ASP A N 1
ATOM 1450 C CA . ASP A 1 181 ? -0.391 -9.755 16.695 1.00 90.88 181 ASP A CA 1
ATOM 1451 C C . ASP A 1 181 ? -1.423 -8.639 16.871 1.00 90.88 181 ASP A C 1
ATOM 1453 O O . ASP A 1 181 ? -1.048 -7.484 17.085 1.00 90.88 181 ASP A O 1
ATOM 1457 N N . VAL A 1 182 ? -2.706 -8.977 16.751 1.00 90.94 182 VAL A N 1
ATOM 1458 C CA . VAL A 1 182 ? -3.833 -8.045 16.814 1.00 90.94 182 VAL A CA 1
ATOM 1459 C C . VAL A 1 182 ? -4.789 -8.516 17.897 1.00 90.94 182 VAL A C 1
ATOM 1461 O O . VAL A 1 182 ? -5.355 -9.604 17.808 1.00 90.94 182 VAL A O 1
ATOM 1464 N N . ARG A 1 183 ? -5.022 -7.664 18.897 1.00 91.19 183 ARG A N 1
ATOM 1465 C CA . ARG A 1 183 ? -5.929 -7.959 20.010 1.00 91.19 183 ARG A CA 1
ATOM 1466 C C . ARG A 1 183 ? -6.859 -6.796 20.309 1.00 91.19 183 ARG A C 1
ATOM 1468 O O . ARG A 1 183 ? -6.459 -5.637 20.217 1.00 91.19 183 ARG A O 1
ATOM 1475 N N . LEU A 1 184 ? -8.092 -7.096 20.707 1.00 90.12 184 LEU A N 1
ATOM 1476 C CA . LEU A 1 184 ? -8.962 -6.090 21.311 1.00 90.12 184 LEU A CA 1
ATOM 1477 C C . LEU A 1 184 ? -8.420 -5.729 22.701 1.00 90.12 184 LEU A C 1
ATOM 1479 O O . LEU A 1 184 ? -7.896 -6.575 23.421 1.00 90.12 184 LEU A O 1
ATOM 1483 N N . THR A 1 185 ? -8.518 -4.454 23.061 1.00 86.31 185 THR A N 1
ATOM 1484 C CA . THR A 1 185 ? -8.014 -3.932 24.350 1.00 86.31 185 THR A CA 1
ATOM 1485 C C . THR A 1 185 ? -9.008 -4.123 25.497 1.00 86.31 185 THR A C 1
ATOM 1487 O O . THR A 1 185 ? -8.649 -4.014 26.669 1.00 86.31 185 THR A O 1
ATOM 1490 N N . GLU A 1 186 ? -10.283 -4.351 25.182 1.00 83.25 186 GLU A N 1
ATOM 1491 C CA . GLU A 1 186 ? -11.325 -4.634 26.166 1.00 83.25 186 GLU A CA 1
ATOM 1492 C C . GLU A 1 186 ? -11.238 -6.097 26.610 1.00 83.25 186 GLU A C 1
ATOM 1494 O O . GLU A 1 186 ? -11.155 -7.014 25.793 1.00 83.25 186 GLU A O 1
ATOM 1499 N N . VAL A 1 187 ? -11.246 -6.309 27.926 1.00 74.00 187 VAL A N 1
ATOM 1500 C CA . VAL A 1 187 ? -11.166 -7.645 28.523 1.00 74.00 187 VAL A CA 1
ATOM 1501 C C . VAL A 1 187 ? -12.442 -8.423 28.181 1.00 74.00 187 VAL A C 1
ATOM 1503 O O . VAL A 1 187 ? -13.538 -7.866 28.219 1.00 74.00 187 VAL A O 1
ATOM 1506 N N . ASN A 1 188 ? -12.301 -9.713 27.862 1.00 73.88 188 ASN A N 1
ATOM 1507 C CA . ASN A 1 188 ? -13.391 -10.644 27.525 1.00 73.88 188 ASN A CA 1
ATOM 1508 C C . ASN A 1 188 ? -14.177 -10.327 26.240 1.00 73.88 188 ASN A C 1
ATOM 1510 O O . ASN A 1 188 ? -15.310 -10.787 26.093 1.00 73.88 188 ASN A O 1
ATOM 1514 N N . GLN A 1 189 ? -13.603 -9.575 25.298 1.00 76.12 189 GLN A N 1
ATOM 1515 C CA . GLN A 1 189 ? -14.236 -9.351 23.997 1.00 76.12 189 GLN A CA 1
ATOM 1516 C C . GLN A 1 189 ? -13.659 -10.243 22.910 1.00 76.12 189 GLN A C 1
ATOM 1518 O O . GLN A 1 189 ? -12.446 -10.369 22.747 1.00 76.12 189 GLN A O 1
ATOM 1523 N N . THR A 1 190 ? -14.564 -10.843 22.145 1.00 80.19 190 THR A N 1
ATOM 1524 C CA . THR A 1 190 ? -14.252 -11.565 20.919 1.00 80.19 190 THR A CA 1
ATOM 1525 C C . THR A 1 190 ? -14.418 -10.636 19.725 1.00 80.19 190 THR A C 1
ATOM 1527 O O . THR A 1 190 ? -15.262 -9.739 19.727 1.00 80.19 190 THR A O 1
ATOM 1530 N N . LEU A 1 191 ? -13.597 -10.853 18.700 1.00 83.81 191 LEU A N 1
ATOM 1531 C CA . LEU A 1 191 ? -13.734 -10.132 17.440 1.00 83.81 191 LEU A CA 1
ATOM 1532 C C . LEU A 1 191 ? -15.087 -10.478 16.798 1.00 83.81 191 LEU A C 1
ATOM 1534 O O . LEU A 1 191 ? -15.436 -11.654 16.676 1.00 83.81 191 LEU A O 1
ATOM 1538 N N . LEU A 1 192 ? -15.831 -9.461 16.355 1.00 83.75 192 LEU A N 1
ATOM 1539 C CA . LEU A 1 192 ? -17.154 -9.589 15.725 1.00 83.75 192 LEU A CA 1
ATOM 1540 C C . LEU A 1 192 ? -17.114 -10.373 14.407 1.00 83.75 192 LEU A C 1
ATOM 1542 O O . LEU A 1 192 ? -18.146 -10.821 13.907 1.00 83.75 192 LEU A O 1
ATOM 1546 N N . GLY A 1 193 ? -15.937 -10.518 13.807 1.00 85.75 193 GLY A N 1
ATOM 1547 C CA . GLY A 1 193 ? -15.731 -11.349 12.634 1.00 85.75 193 GLY A CA 1
ATOM 1548 C C . GLY A 1 193 ? -14.258 -11.503 12.303 1.00 85.75 193 GLY A C 1
ATOM 1549 O O . GLY A 1 193 ? -13.395 -11.330 13.159 1.00 85.75 193 GLY A O 1
ATOM 1550 N N . ARG A 1 194 ? -13.982 -11.858 11.048 1.00 89.69 194 ARG A N 1
ATOM 1551 C CA . ARG A 1 194 ? -12.624 -12.085 10.550 1.00 89.69 194 ARG A CA 1
ATOM 1552 C C . ARG A 1 194 ? -11.972 -10.757 10.161 1.00 89.69 194 ARG A C 1
ATOM 1554 O O . ARG A 1 194 ? -12.461 -10.149 9.207 1.00 89.69 194 ARG A O 1
ATOM 1561 N N . PRO A 1 195 ? -10.891 -10.322 10.833 1.00 91.81 195 PRO A N 1
ATOM 1562 C CA . PRO A 1 195 ? -10.111 -9.176 10.387 1.00 91.81 195 PRO A CA 1
ATOM 1563 C C . PRO A 1 195 ? -9.608 -9.377 8.959 1.00 91.81 195 PRO A C 1
ATOM 1565 O O . PRO A 1 195 ? -9.165 -10.474 8.608 1.00 91.81 195 PRO A O 1
ATOM 1568 N N . LEU A 1 196 ? -9.646 -8.314 8.157 1.00 92.88 196 LEU A N 1
ATOM 1569 C CA . LEU A 1 196 ? -8.982 -8.270 6.858 1.00 92.88 196 LEU A CA 1
ATOM 1570 C C . LEU A 1 196 ? -7.604 -7.637 7.034 1.00 92.88 196 LEU A C 1
ATOM 1572 O O . LEU A 1 196 ? -7.479 -6.527 7.552 1.00 92.88 196 LEU A O 1
ATOM 1576 N N . ILE A 1 197 ? -6.580 -8.346 6.578 1.00 93.06 197 ILE A N 1
ATOM 1577 C CA . ILE A 1 197 ? -5.195 -7.902 6.606 1.00 93.06 197 ILE A CA 1
ATOM 1578 C C . ILE A 1 197 ? -4.699 -7.770 5.175 1.00 93.06 197 ILE A C 1
ATOM 1580 O O . ILE A 1 197 ? -4.765 -8.708 4.380 1.00 93.06 197 ILE A O 1
ATOM 1584 N N . ILE A 1 198 ? -4.230 -6.569 4.852 1.00 93.94 198 ILE A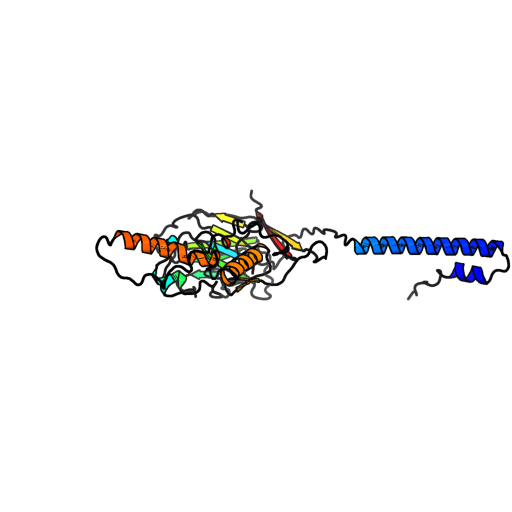 N 1
ATOM 1585 C CA . ILE A 1 198 ? -3.784 -6.189 3.517 1.00 93.94 198 ILE A CA 1
ATOM 1586 C C . ILE A 1 198 ? -2.292 -5.909 3.586 1.00 93.94 198 ILE A C 1
ATOM 1588 O O . ILE A 1 198 ? -1.852 -4.999 4.286 1.00 93.94 198 ILE A O 1
ATOM 1592 N N . THR A 1 199 ? -1.512 -6.686 2.846 1.00 93.12 199 THR A N 1
ATOM 1593 C CA . THR A 1 199 ? -0.060 -6.515 2.753 1.00 93.12 199 THR A CA 1
ATOM 1594 C C . THR A 1 199 ? 0.284 -5.832 1.437 1.00 93.12 199 THR A C 1
ATOM 1596 O O . THR A 1 199 ? 0.030 -6.391 0.367 1.00 93.12 199 THR A O 1
ATOM 1599 N N . HIS A 1 200 ? 0.856 -4.631 1.504 1.00 93.06 200 HIS A N 1
ATOM 1600 C CA . HIS A 1 200 ? 1.080 -3.772 0.339 1.00 93.06 200 HIS A CA 1
ATOM 1601 C C . HIS A 1 200 ? 2.427 -3.025 0.403 1.00 93.06 200 HIS A C 1
ATOM 1603 O O . HIS A 1 200 ? 3.141 -3.073 1.403 1.00 93.06 200 HIS A O 1
ATOM 1609 N N . GLU A 1 201 ? 2.830 -2.367 -0.690 1.00 91.62 201 GLU A N 1
ATOM 1610 C CA . GLU A 1 201 ? 4.092 -1.604 -0.717 1.00 91.62 201 GLU A CA 1
ATOM 1611 C C . GLU A 1 201 ? 3.981 -0.370 0.194 1.00 91.62 201 GLU A C 1
ATOM 1613 O O . GLU A 1 201 ? 2.920 0.252 0.304 1.00 91.62 201 GLU A O 1
ATOM 1618 N N . THR A 1 202 ? 5.078 0.027 0.834 1.00 89.94 202 THR A N 1
ATOM 1619 C CA . THR A 1 202 ? 5.118 1.280 1.598 1.00 89.94 202 THR A CA 1
ATOM 1620 C C . THR A 1 202 ? 4.752 2.481 0.715 1.00 89.94 202 THR A C 1
ATOM 1622 O O . THR A 1 202 ? 4.945 2.468 -0.498 1.00 89.94 202 TH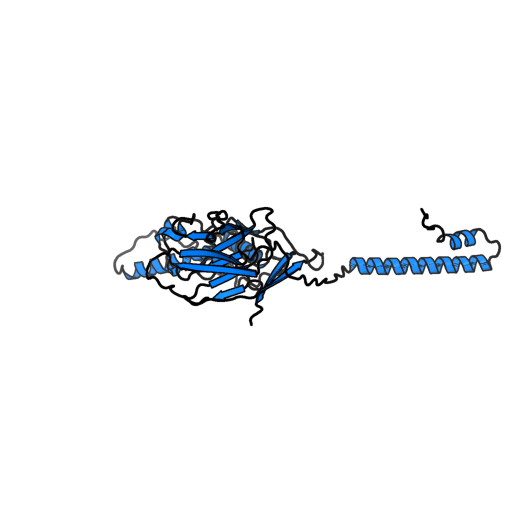R A O 1
ATOM 1625 N N . ASN A 1 203 ? 4.154 3.508 1.315 1.00 89.31 203 ASN A N 1
ATOM 1626 C CA . ASN A 1 203 ? 3.615 4.702 0.644 1.00 89.31 203 ASN A CA 1
ATOM 1627 C C . ASN A 1 203 ? 2.577 4.448 -0.468 1.00 89.31 203 ASN A C 1
ATOM 1629 O O . ASN A 1 203 ? 2.223 5.381 -1.186 1.00 89.31 203 ASN A O 1
ATOM 1633 N N . SER A 1 204 ? 2.051 3.228 -0.612 1.00 89.94 204 SER A N 1
ATOM 1634 C CA . SER A 1 204 ? 0.943 2.938 -1.528 1.00 89.94 204 SER A CA 1
ATOM 1635 C C . SER A 1 204 ? -0.406 2.945 -0.805 1.00 89.94 204 SER A C 1
ATOM 1637 O O . SER A 1 204 ? -0.481 2.666 0.393 1.00 89.94 204 SER A O 1
ATOM 1639 N N . PHE A 1 205 ? -1.476 3.288 -1.524 1.00 89.88 205 PHE A N 1
ATOM 1640 C CA . PHE A 1 205 ? -2.836 3.190 -0.998 1.00 89.88 205 PHE A CA 1
ATOM 1641 C C . PHE A 1 205 ? -3.214 1.702 -0.893 1.00 89.88 205 PHE A C 1
ATOM 1643 O O . PHE A 1 205 ? -3.004 0.983 -1.869 1.00 89.88 205 PHE A O 1
ATOM 1650 N N . PRO A 1 206 ? -3.746 1.205 0.241 1.00 88.50 206 PRO A N 1
ATOM 1651 C CA . PRO A 1 206 ? -3.906 -0.230 0.498 1.00 88.50 206 PRO A CA 1
ATOM 1652 C C . PRO A 1 206 ? -5.129 -0.826 -0.201 1.00 88.50 206 PRO A C 1
ATOM 1654 O O . PRO A 1 206 ? -5.907 -1.551 0.404 1.00 88.50 206 PRO A O 1
ATOM 1657 N N . PHE A 1 207 ? -5.327 -0.503 -1.473 1.00 83.94 207 PHE A N 1
ATOM 1658 C CA . PHE A 1 207 ? -6.423 -0.996 -2.290 1.00 83.94 207 PHE A CA 1
ATOM 1659 C C . PHE A 1 207 ? -5.932 -1.250 -3.704 1.00 83.94 207 PHE A C 1
ATOM 1661 O O . PHE A 1 207 ? -5.364 -0.369 -4.344 1.00 83.94 207 PHE A O 1
ATOM 1668 N N . ASP A 1 208 ? -6.164 -2.466 -4.184 1.00 76.50 208 ASP A N 1
ATOM 1669 C CA . ASP A 1 208 ? -5.753 -2.915 -5.496 1.00 76.50 208 ASP A CA 1
ATOM 1670 C C . ASP A 1 208 ? -6.760 -3.904 -6.084 1.00 76.50 208 ASP A C 1
ATOM 1672 O O . ASP A 1 208 ? -7.239 -4.807 -5.405 1.00 76.50 208 ASP A O 1
ATOM 1676 N N . ASN A 1 209 ? -7.034 -3.755 -7.379 1.00 67.25 209 ASN A N 1
ATOM 1677 C CA . ASN A 1 209 ? -7.886 -4.666 -8.145 1.00 67.25 209 ASN A CA 1
ATOM 1678 C C . ASN A 1 209 ? -7.079 -5.585 -9.078 1.00 67.25 209 ASN A C 1
ATOM 1680 O O . ASN A 1 209 ? -7.663 -6.414 -9.770 1.00 67.25 209 ASN A O 1
ATOM 1684 N N . TYR A 1 210 ? -5.751 -5.445 -9.115 1.00 71.62 210 TYR A N 1
ATOM 1685 C CA . TYR A 1 210 ? -4.861 -6.193 -10.007 1.00 71.62 210 TYR A CA 1
ATOM 1686 C C . TYR A 1 210 ? -4.095 -7.328 -9.306 1.00 71.62 210 TYR A C 1
ATOM 1688 O O . TYR A 1 210 ? -3.149 -7.866 -9.882 1.00 71.62 210 TYR A O 1
ATOM 1696 N N . GLY A 1 211 ? -4.476 -7.692 -8.075 1.00 77.19 211 GLY A N 1
ATOM 1697 C CA . GLY A 1 211 ? -3.864 -8.801 -7.331 1.00 77.19 211 GLY A CA 1
ATOM 1698 C C . GLY A 1 211 ? -2.390 -8.576 -6.976 1.00 77.19 211 GLY A C 1
ATOM 1699 O O . GLY A 1 211 ? -1.612 -9.523 -6.915 1.00 77.19 211 GLY A O 1
ATOM 1700 N N . ARG A 1 212 ? -1.972 -7.320 -6.798 1.00 84.56 212 ARG A N 1
ATOM 1701 C CA . ARG A 1 212 ? -0.591 -6.939 -6.469 1.00 84.56 212 ARG A CA 1
ATOM 1702 C C . ARG A 1 212 ? -0.325 -6.912 -4.977 1.00 84.56 212 ARG A C 1
ATOM 1704 O O . ARG A 1 212 ? 0.840 -6.910 -4.585 1.00 84.56 212 ARG A O 1
ATOM 1711 N N . TYR A 1 213 ? -1.371 -6.858 -4.168 1.00 91.38 213 TYR A N 1
ATOM 1712 C CA . TYR A 1 213 ? -1.303 -6.929 -2.714 1.00 91.38 213 TYR A CA 1
ATOM 1713 C C . TYR A 1 213 ? -1.831 -8.276 -2.237 1.00 91.38 213 TYR A C 1
ATOM 1715 O O . TYR A 1 213 ? -2.560 -8.959 -2.956 1.00 91.38 213 TYR A O 1
ATOM 1723 N N . LEU A 1 214 ? -1.448 -8.655 -1.021 1.00 91.38 214 LEU A N 1
ATOM 1724 C CA . LEU A 1 214 ? -1.960 -9.867 -0.387 1.00 91.38 214 LEU A CA 1
ATOM 1725 C C . LEU A 1 214 ? -3.144 -9.487 0.490 1.00 91.38 214 LEU A C 1
ATOM 1727 O O . LEU A 1 214 ? -3.026 -8.578 1.312 1.00 91.38 214 LEU A O 1
ATOM 1731 N N . TYR A 1 215 ? -4.254 -10.191 0.310 1.00 91.75 215 TYR A N 1
ATOM 1732 C CA . TYR A 1 215 ? -5.493 -9.991 1.048 1.00 91.75 215 TYR A CA 1
ATOM 1733 C C . TYR A 1 215 ? -5.792 -11.253 1.836 1.00 91.75 215 TYR A C 1
ATOM 1735 O O . TYR A 1 215 ? -6.063 -12.294 1.245 1.00 91.75 215 TYR A O 1
ATOM 1743 N N . GLU A 1 216 ? -5.749 -11.161 3.158 1.00 91.25 216 GLU A N 1
ATOM 1744 C CA . GLU A 1 216 ? -5.946 -12.312 4.031 1.00 91.25 216 GLU A CA 1
ATOM 1745 C C . GLU A 1 216 ? -7.029 -12.013 5.061 1.00 91.25 216 GLU A C 1
ATOM 1747 O O . GLU A 1 216 ? -6.955 -11.031 5.800 1.00 91.25 216 GLU A O 1
ATOM 1752 N N . TYR A 1 217 ? -8.037 -12.880 5.124 1.00 91.25 217 TYR A N 1
ATOM 1753 C CA . TYR A 1 217 ? -9.013 -12.871 6.207 1.00 91.25 217 TYR A CA 1
ATOM 1754 C C . TYR A 1 217 ? -8.537 -13.814 7.306 1.00 91.25 217 TYR A C 1
ATOM 1756 O O . TYR A 1 217 ? -8.439 -15.020 7.084 1.00 91.25 217 TYR A O 1
ATOM 1764 N N . MET A 1 218 ? -8.272 -13.283 8.496 1.00 89.25 218 MET A N 1
ATOM 1765 C CA . MET A 1 218 ? -7.814 -14.095 9.623 1.00 89.25 218 MET A CA 1
ATOM 1766 C C . MET A 1 218 ? -8.978 -14.565 10.491 1.00 89.25 218 MET A C 1
ATOM 1768 O O . MET A 1 218 ? -9.912 -13.815 10.768 1.00 89.25 218 MET A O 1
ATOM 1772 N N . ASN A 1 219 ? -8.907 -15.808 10.965 1.00 89.25 219 ASN A N 1
ATOM 1773 C CA . ASN A 1 219 ? -9.816 -16.283 12.001 1.00 89.25 219 ASN A CA 1
ATOM 1774 C C . ASN A 1 219 ? -9.278 -15.850 13.377 1.00 89.25 219 ASN A C 1
ATOM 1776 O O . ASN A 1 219 ? -8.092 -16.065 13.651 1.00 89.25 219 ASN A O 1
ATOM 1780 N N . PRO A 1 220 ? -10.107 -15.265 14.259 1.00 88.31 220 PRO A N 1
ATOM 1781 C CA . PRO A 1 220 ? -9.691 -14.941 15.622 1.00 88.31 220 PRO A CA 1
ATOM 1782 C C . PRO A 1 220 ? -9.102 -16.162 16.346 1.00 88.31 220 PRO A C 1
ATOM 1784 O O . PRO A 1 220 ? -9.639 -17.262 16.237 1.00 88.31 220 PRO A O 1
ATOM 1787 N N . GLY A 1 221 ? -7.996 -15.976 17.071 1.00 86.94 221 GLY A N 1
ATOM 1788 C CA . GLY A 1 221 ? -7.318 -17.055 17.805 1.00 86.94 221 GLY A CA 1
ATOM 1789 C C . GLY A 1 221 ? -6.507 -18.030 16.940 1.00 86.94 221 GLY A C 1
ATOM 1790 O O . GLY A 1 221 ? -6.032 -19.038 17.455 1.00 86.94 221 GLY A O 1
ATOM 1791 N N . SER A 1 222 ? -6.335 -17.748 15.645 1.00 89.31 222 SER A N 1
ATOM 1792 C CA . SER A 1 222 ? -5.497 -18.548 14.744 1.00 89.31 222 SER A CA 1
ATOM 1793 C C . SER A 1 222 ? -4.189 -17.839 14.388 1.00 89.31 222 SER A C 1
ATOM 1795 O O . SER A 1 222 ? -4.105 -16.612 14.413 1.00 89.31 222 SER A O 1
ATOM 1797 N N . LEU A 1 223 ? -3.171 -18.627 14.036 1.00 90.00 223 LEU A N 1
ATOM 1798 C CA . LEU A 1 223 ? -1.920 -18.145 13.458 1.00 90.00 223 LEU A CA 1
ATOM 1799 C C . LEU A 1 223 ? -1.951 -18.379 11.944 1.00 90.00 223 LEU A C 1
ATOM 1801 O O . LEU A 1 223 ? -2.164 -19.508 11.502 1.00 90.00 223 LEU A O 1
ATOM 1805 N N . LEU A 1 224 ? -1.694 -17.333 11.157 1.00 89.69 224 LEU A N 1
ATOM 1806 C CA . LEU A 1 224 ? -1.567 -17.424 9.704 1.00 89.69 224 LEU A CA 1
ATOM 1807 C C . LEU A 1 224 ? -0.131 -17.111 9.278 1.00 89.69 224 LEU A C 1
ATOM 1809 O O . LEU A 1 224 ? 0.353 -15.998 9.471 1.00 89.69 224 LEU A O 1
ATOM 1813 N N . ASN A 1 225 ? 0.524 -18.083 8.644 1.00 90.12 225 ASN A N 1
ATOM 1814 C CA . ASN A 1 225 ? 1.841 -17.898 8.043 1.00 90.12 225 ASN A CA 1
ATOM 1815 C C . ASN A 1 225 ? 1.685 -17.577 6.553 1.00 90.12 225 ASN A C 1
ATOM 1817 O O . ASN A 1 225 ? 1.113 -18.368 5.801 1.00 90.12 225 ASN A O 1
ATOM 1821 N N . VAL A 1 226 ? 2.209 -16.430 6.119 1.00 88.44 226 VAL A N 1
ATOM 1822 C CA . VAL A 1 226 ? 2.161 -15.992 4.718 1.00 88.44 226 VAL A CA 1
ATOM 1823 C C . VAL A 1 226 ? 3.578 -15.937 4.166 1.00 88.44 226 VAL A C 1
ATOM 1825 O O . VAL A 1 226 ? 4.364 -15.059 4.519 1.00 88.44 226 VAL A O 1
ATOM 1828 N N . PHE A 1 227 ? 3.897 -16.868 3.270 1.00 88.88 227 PHE A N 1
ATOM 1829 C CA . PHE A 1 227 ? 5.135 -16.824 2.501 1.00 88.88 227 PHE A CA 1
ATOM 1830 C C . PHE A 1 227 ? 4.868 -16.064 1.211 1.00 88.88 227 PHE A C 1
ATOM 1832 O O . PHE A 1 227 ? 3.941 -16.399 0.474 1.00 88.88 227 PHE A O 1
ATOM 1839 N N . TYR A 1 228 ? 5.670 -15.043 0.923 1.00 87.88 228 TYR A N 1
ATOM 1840 C CA . TYR A 1 228 ? 5.465 -14.212 -0.255 1.00 87.88 228 TYR A CA 1
ATOM 1841 C C . TYR A 1 228 ? 6.758 -13.960 -1.021 1.00 87.88 228 TYR A C 1
ATOM 1843 O O . TYR A 1 228 ? 7.860 -13.967 -0.475 1.00 87.88 228 TYR A O 1
ATOM 1851 N N . SER A 1 229 ? 6.601 -13.683 -2.310 1.00 88.25 229 SER A N 1
ATOM 1852 C CA . SER A 1 229 ? 7.644 -13.146 -3.174 1.00 88.25 229 SER A CA 1
ATOM 1853 C C . SER A 1 229 ? 7.301 -11.712 -3.555 1.00 88.25 229 SER A C 1
ATOM 1855 O O . SER A 1 229 ? 6.153 -11.388 -3.860 1.00 88.25 229 SER A O 1
ATOM 1857 N N . LYS A 1 230 ? 8.309 -10.839 -3.524 1.00 88.69 230 LYS A N 1
ATOM 1858 C CA . LYS A 1 230 ? 8.196 -9.448 -3.964 1.00 88.69 230 LYS A CA 1
ATOM 1859 C C . LYS A 1 230 ? 8.765 -9.325 -5.372 1.00 88.69 230 LYS A C 1
ATOM 1861 O O . LYS A 1 230 ? 9.943 -9.598 -5.590 1.00 88.69 230 LYS A O 1
ATOM 1866 N N . SER A 1 231 ? 7.955 -8.866 -6.316 1.00 89.62 231 SER A N 1
ATOM 1867 C CA . SER A 1 231 ? 8.381 -8.563 -7.682 1.00 89.62 231 SER A CA 1
ATOM 1868 C C . SER A 1 231 ? 8.303 -7.059 -7.938 1.00 89.62 231 SER A C 1
ATOM 1870 O O . SER A 1 231 ? 7.361 -6.385 -7.525 1.00 89.62 231 SER A O 1
ATOM 1872 N N . ILE A 1 232 ? 9.335 -6.509 -8.582 1.00 90.00 232 ILE A N 1
ATOM 1873 C CA . ILE A 1 232 ? 9.426 -5.082 -8.905 1.00 90.00 232 ILE A CA 1
ATOM 1874 C C . ILE A 1 232 ? 9.508 -4.962 -10.419 1.00 90.00 232 ILE A C 1
ATOM 1876 O O . ILE A 1 232 ? 10.516 -5.315 -11.027 1.00 90.00 232 ILE A O 1
ATOM 1880 N N . THR A 1 233 ? 8.457 -4.421 -11.017 1.00 89.88 233 THR A N 1
ATOM 1881 C CA . THR A 1 233 ? 8.391 -4.141 -12.447 1.00 89.88 233 THR A CA 1
ATOM 1882 C C . THR A 1 233 ? 8.752 -2.683 -12.688 1.00 89.88 233 THR A C 1
ATOM 1884 O O . THR A 1 233 ? 8.149 -1.781 -12.106 1.00 89.88 233 THR A O 1
ATOM 1887 N N . LYS A 1 234 ? 9.735 -2.441 -13.558 1.00 91.31 234 LYS A N 1
ATOM 1888 C CA . LYS A 1 234 ? 10.095 -1.100 -14.028 1.00 91.31 234 LYS A CA 1
ATOM 1889 C C . LYS A 1 234 ? 9.757 -0.980 -15.505 1.00 91.31 234 LYS A C 1
ATOM 1891 O O . LYS A 1 234 ? 10.193 -1.799 -16.308 1.00 91.31 234 LYS A O 1
ATOM 1896 N N . ARG A 1 235 ? 8.987 0.043 -15.853 1.00 89.12 235 ARG A N 1
ATOM 1897 C CA . ARG A 1 235 ? 8.583 0.367 -17.218 1.00 89.12 235 ARG A CA 1
ATOM 1898 C C . ARG A 1 235 ? 9.293 1.639 -17.652 1.00 89.12 235 ARG A C 1
ATOM 1900 O O . ARG A 1 235 ? 9.422 2.584 -16.877 1.00 89.12 235 ARG A O 1
ATOM 1907 N N . LEU A 1 236 ? 9.757 1.646 -18.895 1.00 87.00 236 LEU A N 1
ATOM 1908 C CA . LEU A 1 236 ? 10.284 2.848 -19.524 1.00 87.00 236 LEU A CA 1
ATOM 1909 C C . LEU A 1 236 ? 9.113 3.687 -20.020 1.00 87.00 236 LEU A C 1
ATOM 1911 O O . LEU A 1 236 ? 8.212 3.167 -20.677 1.00 87.00 236 LEU A O 1
ATOM 1915 N N . ASN A 1 237 ? 9.146 4.982 -19.720 1.00 87.75 237 ASN A N 1
ATOM 1916 C CA . ASN A 1 237 ? 8.169 5.911 -20.260 1.00 87.75 237 ASN A CA 1
ATOM 1917 C C . ASN A 1 237 ? 8.480 6.133 -21.744 1.00 87.75 237 ASN A C 1
ATOM 1919 O O . ASN A 1 237 ? 9.481 6.764 -22.081 1.00 87.75 237 ASN A O 1
ATOM 1923 N N . THR A 1 238 ? 7.657 5.576 -22.628 1.00 83.81 238 THR A N 1
ATOM 1924 C CA . THR A 1 238 ? 7.841 5.685 -24.081 1.00 83.81 238 THR A CA 1
ATOM 1925 C C . THR A 1 238 ? 6.615 6.317 -24.722 1.00 83.81 238 THR A C 1
ATOM 1927 O O . THR A 1 238 ? 5.522 6.279 -24.166 1.00 83.81 238 THR A O 1
ATOM 1930 N N . ARG A 1 239 ? 6.764 6.853 -25.940 1.00 80.75 239 ARG A N 1
ATOM 1931 C CA . ARG A 1 239 ? 5.633 7.429 -26.685 1.00 80.75 239 ARG A CA 1
ATOM 1932 C C . ARG A 1 239 ? 4.522 6.407 -26.964 1.00 80.75 239 ARG A C 1
ATOM 1934 O O . ARG A 1 239 ? 3.359 6.785 -26.997 1.00 80.75 239 ARG A O 1
ATOM 1941 N N . ARG A 1 240 ? 4.879 5.133 -27.185 1.00 80.56 240 ARG A N 1
ATOM 1942 C CA . ARG A 1 240 ? 3.913 4.048 -27.441 1.00 80.56 240 ARG A CA 1
ATOM 1943 C C . ARG A 1 240 ? 3.263 3.532 -26.157 1.00 80.56 240 ARG A C 1
ATOM 1945 O O . ARG A 1 240 ? 2.075 3.253 -26.164 1.00 80.56 240 ARG A O 1
ATOM 1952 N N . ASN A 1 241 ? 4.036 3.439 -25.075 1.00 81.38 241 ASN A N 1
ATOM 1953 C CA . ASN A 1 241 ? 3.583 2.965 -23.770 1.00 81.38 241 ASN A CA 1
ATOM 1954 C C . ASN A 1 241 ? 3.951 4.007 -22.703 1.00 81.38 241 ASN A C 1
ATOM 1956 O O . ASN A 1 241 ? 5.027 3.899 -22.098 1.00 81.38 241 ASN A O 1
ATOM 1960 N N . PRO A 1 242 ? 3.109 5.038 -22.503 1.00 86.81 242 PRO A N 1
ATOM 1961 C CA . PRO A 1 242 ? 3.366 6.048 -21.494 1.00 86.81 242 PRO A CA 1
ATOM 1962 C C . PRO A 1 242 ? 3.203 5.454 -20.095 1.00 86.81 242 PRO A C 1
ATOM 1964 O O . PRO A 1 242 ? 2.298 4.659 -19.831 1.00 86.81 242 PRO A O 1
ATOM 1967 N N . CYS A 1 243 ? 4.075 5.869 -19.184 1.00 90.31 243 CYS A N 1
ATOM 1968 C CA . CYS A 1 243 ? 3.949 5.566 -17.767 1.00 90.31 243 CYS A CA 1
ATOM 1969 C C . CYS A 1 243 ? 4.217 6.817 -16.931 1.00 90.31 243 CYS A C 1
ATOM 1971 O O . CYS A 1 243 ? 4.832 7.777 -17.399 1.00 90.31 243 CYS A O 1
ATOM 1973 N N . THR A 1 244 ? 3.774 6.812 -15.677 1.00 90.81 244 THR A N 1
ATOM 1974 C CA . THR A 1 244 ? 4.019 7.918 -14.743 1.00 90.81 244 THR A CA 1
ATOM 1975 C C . THR A 1 244 ? 4.506 7.418 -13.386 1.00 90.81 244 THR A C 1
ATOM 1977 O O . THR A 1 244 ? 4.281 6.274 -12.989 1.00 90.81 244 THR A O 1
ATOM 1980 N N . SER A 1 245 ? 5.222 8.291 -12.687 1.00 90.19 245 SER A N 1
ATOM 1981 C CA . SER A 1 245 ? 5.722 8.096 -11.324 1.00 90.19 245 SER A CA 1
ATOM 1982 C C . SER A 1 245 ? 5.414 9.301 -10.430 1.00 90.19 245 SER A C 1
ATOM 1984 O O . SER A 1 245 ? 6.017 9.449 -9.373 1.00 90.19 245 SER A O 1
ATOM 1986 N N . LYS A 1 246 ? 4.535 10.208 -10.879 1.00 91.69 246 LYS A N 1
ATOM 1987 C CA . LYS A 1 246 ? 4.178 11.415 -10.124 1.00 91.69 246 LYS A CA 1
ATOM 1988 C C . LYS A 1 246 ? 3.307 11.038 -8.923 1.00 91.69 246 LYS A C 1
ATOM 1990 O O . LYS A 1 246 ? 2.298 10.380 -9.150 1.00 91.69 246 LYS A O 1
ATOM 1995 N N . PRO A 1 247 ? 3.637 11.456 -7.693 1.00 92.25 247 PRO A N 1
ATOM 1996 C CA . PRO A 1 247 ? 2.825 11.121 -6.528 1.00 92.25 247 PRO A CA 1
ATOM 1997 C C . PRO A 1 247 ? 1.388 11.635 -6.675 1.00 92.25 247 PRO A C 1
ATOM 1999 O O . PRO A 1 247 ? 1.136 12.625 -7.371 1.00 92.25 247 PRO A O 1
ATOM 2002 N N . ILE A 1 248 ? 0.447 10.949 -6.028 1.00 90.88 248 ILE A N 1
ATOM 2003 C CA . ILE A 1 248 ? -0.976 11.295 -6.044 1.00 90.88 248 ILE A CA 1
ATOM 2004 C C . ILE A 1 248 ? -1.423 11.648 -4.637 1.00 90.88 248 ILE A C 1
ATOM 2006 O O . ILE A 1 248 ? -1.250 10.864 -3.707 1.00 90.88 248 ILE A O 1
ATOM 2010 N N . ASN A 1 249 ? -2.071 12.802 -4.511 1.00 89.56 249 ASN A N 1
ATOM 2011 C CA . ASN A 1 249 ? -2.691 13.214 -3.264 1.00 89.56 249 ASN A CA 1
ATOM 2012 C C . ASN A 1 249 ? -4.106 12.642 -3.175 1.00 89.56 249 ASN A C 1
ATOM 2014 O O . ASN A 1 249 ? -4.953 12.960 -4.006 1.00 89.56 249 ASN A O 1
ATOM 2018 N N . LEU A 1 250 ? -4.377 11.831 -2.159 1.00 85.50 250 LEU A N 1
ATOM 2019 C CA . LEU A 1 250 ? -5.692 11.262 -1.881 1.00 85.50 250 LEU A CA 1
ATOM 2020 C C . LEU A 1 250 ? -6.005 11.450 -0.391 1.00 85.50 250 LEU A C 1
ATOM 2022 O O . LEU A 1 250 ? -5.188 11.111 0.461 1.00 85.50 250 LEU A O 1
ATOM 2026 N N . LEU A 1 251 ? -7.171 12.027 -0.075 1.00 81.56 251 LEU A N 1
ATOM 2027 C CA . LEU A 1 251 ? -7.646 12.247 1.306 1.00 81.56 251 LEU A CA 1
ATOM 2028 C C . LEU A 1 251 ? -6.609 12.928 2.221 1.00 81.56 251 LEU A C 1
ATOM 2030 O O . LEU A 1 251 ? -6.371 12.506 3.354 1.00 81.56 251 LEU A O 1
ATOM 2034 N N . GLY A 1 252 ? -5.954 13.968 1.696 1.00 82.88 252 GLY A N 1
ATOM 2035 C CA . GLY A 1 252 ? -4.966 14.771 2.425 1.00 82.88 252 GLY A CA 1
ATOM 2036 C C . GLY A 1 252 ? -3.559 14.172 2.509 1.00 82.88 252 GLY A C 1
ATOM 2037 O O . GLY A 1 252 ? -2.700 14.783 3.132 1.00 82.88 252 GLY A O 1
ATOM 2038 N N . ASN A 1 253 ? -3.304 13.020 1.879 1.00 87.62 253 ASN A N 1
ATOM 2039 C CA . ASN A 1 253 ? -2.020 12.320 1.958 1.00 87.62 253 ASN A CA 1
ATOM 2040 C C . ASN A 1 253 ? -1.437 12.055 0.571 1.00 87.62 253 ASN A C 1
ATOM 2042 O O . ASN A 1 253 ? -2.176 11.791 -0.375 1.00 87.62 253 ASN A O 1
ATOM 2046 N N . SER A 1 254 ? -0.111 12.127 0.461 1.00 92.00 254 SER A N 1
ATOM 2047 C CA . SER A 1 254 ? 0.625 11.849 -0.774 1.00 92.00 254 SER A CA 1
ATOM 2048 C C . SER A 1 254 ? 1.016 10.376 -0.827 1.00 92.00 254 SER A C 1
ATOM 2050 O O . SER A 1 254 ? 1.745 9.902 0.041 1.00 92.00 254 SER A O 1
ATOM 2052 N N . PHE A 1 255 ? 0.582 9.678 -1.871 1.00 91.62 255 PHE A N 1
ATOM 2053 C CA . PHE A 1 255 ? 0.931 8.287 -2.143 1.00 91.62 255 PHE A CA 1
ATOM 2054 C C . PHE A 1 255 ? 1.819 8.177 -3.382 1.00 91.62 255 PHE A C 1
ATOM 2056 O O . PHE A 1 255 ? 1.738 8.999 -4.303 1.00 91.62 255 PHE A O 1
ATOM 2063 N N . ASP A 1 256 ? 2.632 7.124 -3.426 1.00 91.75 256 ASP A N 1
ATOM 2064 C CA . ASP A 1 256 ? 3.338 6.724 -4.638 1.00 91.75 256 ASP A CA 1
ATOM 2065 C C . ASP A 1 256 ? 2.335 6.493 -5.771 1.00 91.75 256 ASP A C 1
ATOM 2067 O O . ASP A 1 256 ? 1.211 6.026 -5.546 1.00 91.75 256 ASP A O 1
ATOM 2071 N N . TYR A 1 257 ? 2.738 6.836 -7.002 1.00 90.12 257 TYR A N 1
ATOM 2072 C CA . TYR A 1 257 ? 1.837 6.682 -8.134 1.00 90.12 257 TYR A CA 1
ATOM 2073 C C . TYR A 1 257 ? 1.429 5.229 -8.275 1.00 90.12 257 TYR A C 1
ATOM 2075 O O . TYR A 1 257 ? 2.249 4.345 -8.537 1.00 90.12 257 TYR A O 1
ATOM 2083 N N . ASP A 1 258 ? 0.126 5.037 -8.222 1.00 86.62 258 ASP A N 1
ATOM 2084 C CA . ASP A 1 258 ? -0.485 3.795 -8.582 1.00 86.62 258 ASP A CA 1
ATOM 2085 C C . ASP A 1 258 ? -1.714 4.045 -9.452 1.00 86.62 258 ASP A C 1
ATOM 2087 O O . ASP A 1 258 ? -2.413 5.051 -9.303 1.00 86.62 258 ASP A O 1
ATOM 2091 N N . GLN A 1 259 ? -1.978 3.120 -10.372 1.00 83.69 259 GLN A N 1
ATOM 2092 C CA . GLN A 1 259 ? -3.119 3.210 -11.262 1.00 83.69 259 GLN A CA 1
ATOM 2093 C C . GLN A 1 259 ? -4.422 3.244 -10.459 1.00 83.69 259 GLN A C 1
ATOM 2095 O O . GLN A 1 259 ? -5.283 4.063 -10.754 1.00 83.69 259 GLN A O 1
ATOM 2100 N N . ILE A 1 260 ? -4.549 2.438 -9.404 1.00 81.31 260 ILE A N 1
ATOM 2101 C CA . ILE A 1 260 ? -5.761 2.404 -8.581 1.00 81.31 260 ILE A CA 1
ATOM 2102 C C . ILE A 1 260 ? -5.912 3.677 -7.742 1.00 81.31 260 ILE A C 1
ATOM 2104 O O . ILE A 1 260 ? -6.994 4.260 -7.702 1.00 81.31 260 ILE A O 1
ATOM 2108 N N . THR A 1 261 ? -4.828 4.192 -7.158 1.00 86.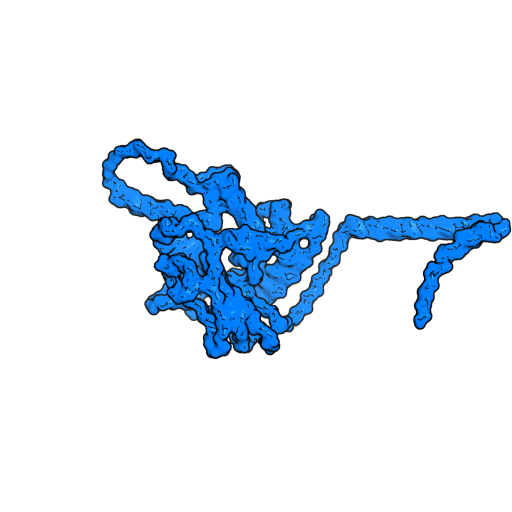19 261 THR A N 1
ATOM 2109 C CA . THR A 1 261 ? -4.847 5.505 -6.488 1.00 86.19 261 THR A CA 1
ATOM 2110 C C . THR A 1 261 ? -5.250 6.624 -7.455 1.00 86.19 261 THR A C 1
ATOM 2112 O O . THR A 1 261 ? -6.026 7.506 -7.092 1.00 86.19 261 THR A O 1
ATOM 2115 N N . CYS A 1 262 ? -4.781 6.578 -8.710 1.00 87.12 262 CYS A N 1
ATOM 2116 C CA . CYS A 1 262 ? -5.174 7.533 -9.751 1.00 87.12 262 CYS A CA 1
ATOM 2117 C C . CYS A 1 262 ? -6.671 7.442 -10.055 1.00 87.12 262 CYS A C 1
ATOM 2119 O O . CYS A 1 262 ? -7.355 8.464 -10.150 1.00 87.12 262 CYS A O 1
ATOM 2121 N N . GLN A 1 263 ? -7.193 6.221 -10.175 1.00 82.81 263 GLN A N 1
ATOM 2122 C CA . GLN A 1 263 ? -8.615 5.977 -10.395 1.00 82.81 263 GLN A CA 1
ATOM 2123 C C . GLN A 1 263 ? -9.446 6.551 -9.248 1.00 82.81 263 GLN A C 1
ATOM 2125 O O . GLN A 1 263 ? -10.384 7.305 -9.485 1.00 82.81 263 GLN A O 1
ATOM 2130 N N . TRP A 1 264 ? -9.051 6.302 -8.002 1.00 81.62 264 TRP A N 1
ATOM 2131 C CA . TRP A 1 264 ? -9.726 6.878 -6.843 1.00 81.62 264 TRP A CA 1
ATOM 2132 C C . TRP A 1 264 ? -9.678 8.400 -6.813 1.00 81.62 264 TRP A C 1
ATOM 2134 O O . TRP A 1 264 ? -10.706 9.046 -6.618 1.00 81.62 264 TRP A O 1
ATOM 2144 N N . HIS A 1 265 ? -8.509 8.984 -7.065 1.00 85.56 265 HIS A N 1
ATOM 2145 C CA . HIS A 1 265 ? -8.353 10.431 -7.120 1.00 85.56 265 HIS A CA 1
ATOM 2146 C C . HIS A 1 265 ? -9.232 11.060 -8.210 1.00 85.56 265 HIS A C 1
ATOM 2148 O O . HIS A 1 265 ? -9.894 12.064 -7.959 1.00 85.56 265 HIS A O 1
ATOM 2154 N N . THR A 1 266 ? -9.285 10.467 -9.405 1.00 82.50 266 THR A N 1
ATOM 2155 C CA . THR A 1 266 ? -10.098 10.979 -10.523 1.00 82.50 266 THR A CA 1
ATOM 2156 C C . THR A 1 266 ? -11.594 10.841 -10.261 1.00 82.50 266 THR A C 1
ATOM 2158 O O . THR A 1 266 ? -12.331 11.802 -10.481 1.00 82.50 266 THR A O 1
ATOM 2161 N N . VAL A 1 267 ? -12.040 9.706 -9.713 1.00 78.31 267 VAL A N 1
ATOM 2162 C CA . VAL A 1 267 ? -13.431 9.506 -9.283 1.00 78.31 267 VAL A CA 1
ATOM 2163 C C . VAL A 1 267 ? -13.806 10.531 -8.212 1.00 78.31 267 VAL A C 1
ATOM 2165 O O . VAL A 1 267 ? -14.784 11.255 -8.380 1.00 78.31 267 VAL A O 1
ATOM 2168 N N . CYS A 1 268 ? -13.008 10.676 -7.151 1.00 78.56 268 CYS A N 1
ATOM 2169 C CA . CYS A 1 268 ? -13.290 11.656 -6.103 1.00 78.56 268 CYS A CA 1
ATOM 2170 C C . CYS A 1 268 ? -13.273 13.099 -6.625 1.00 78.56 268 CYS A C 1
ATOM 2172 O O . CYS A 1 268 ? -14.141 13.893 -6.267 1.00 78.56 268 CYS A O 1
ATOM 2174 N N . ALA A 1 269 ? -12.321 13.447 -7.495 1.00 80.56 269 ALA A N 1
ATOM 2175 C CA . ALA A 1 269 ? -12.249 14.772 -8.101 1.00 80.56 269 ALA A CA 1
ATOM 2176 C C . ALA A 1 269 ? -13.488 15.072 -8.952 1.00 80.56 269 ALA A C 1
ATOM 2178 O O . ALA A 1 269 ? -14.004 16.184 -8.878 1.00 80.56 269 ALA A O 1
ATOM 2179 N N . ARG A 1 270 ? -13.990 14.090 -9.709 1.00 77.06 270 ARG A N 1
ATOM 2180 C CA . ARG A 1 270 ? -15.213 14.221 -10.504 1.00 77.06 270 ARG A CA 1
ATOM 2181 C C . ARG A 1 270 ? -16.438 14.446 -9.623 1.00 77.06 270 ARG A C 1
ATOM 2183 O O . ARG A 1 270 ? -17.166 15.412 -9.834 1.00 77.06 270 ARG A O 1
ATOM 2190 N N . TYR A 1 271 ? -16.620 13.615 -8.597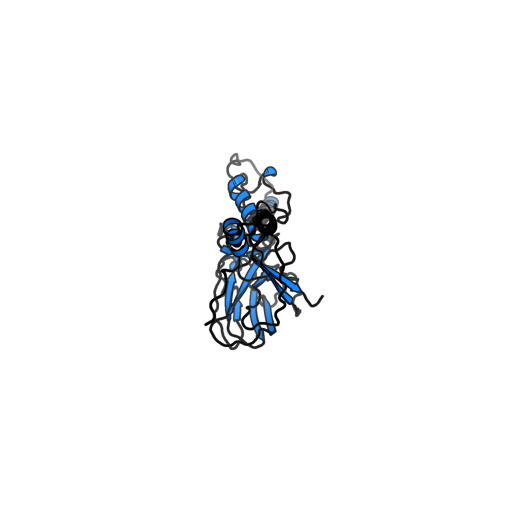 1.00 75.06 271 TYR A N 1
ATOM 2191 C CA . TYR A 1 271 ? -17.730 13.756 -7.649 1.00 75.06 271 TYR A CA 1
ATOM 2192 C C . TYR A 1 271 ? -17.732 15.141 -6.988 1.00 75.06 271 TYR A C 1
ATOM 2194 O O . TYR A 1 271 ? -18.766 15.808 -6.973 1.00 75.06 271 TYR A O 1
ATOM 2202 N N . ASN A 1 272 ? -16.567 15.607 -6.531 1.00 75.50 272 ASN A N 1
ATOM 2203 C CA . ASN A 1 272 ? -16.437 16.897 -5.859 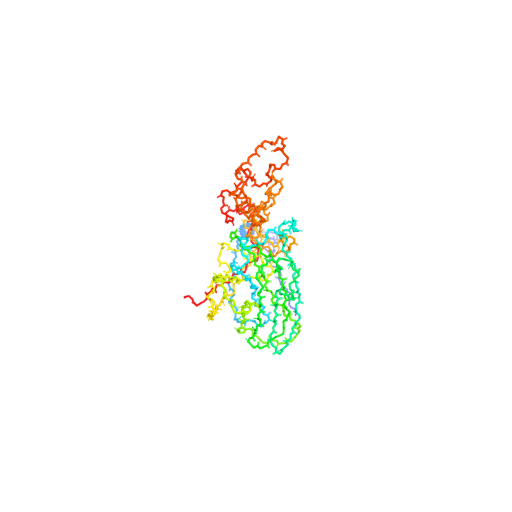1.00 75.50 272 ASN A CA 1
ATOM 2204 C C . ASN A 1 272 ? -16.589 18.095 -6.817 1.00 75.50 272 ASN A C 1
ATOM 2206 O O . ASN A 1 272 ? -17.293 19.047 -6.487 1.00 75.50 272 ASN A O 1
ATOM 2210 N N . LYS A 1 273 ? -15.939 18.074 -7.991 1.00 75.12 273 LYS A N 1
ATOM 2211 C CA . LYS A 1 273 ? -15.880 19.230 -8.908 1.00 75.12 273 LYS A CA 1
ATOM 2212 C C . LYS A 1 273 ? -17.064 19.324 -9.862 1.00 75.12 273 LYS A C 1
ATOM 2214 O O . LYS A 1 273 ? -17.570 20.418 -10.072 1.00 75.12 273 LYS A O 1
ATOM 2219 N N . GLU A 1 274 ? -17.470 18.211 -10.468 1.00 72.44 274 GLU A N 1
ATOM 2220 C CA . GLU A 1 274 ? -18.519 18.214 -11.498 1.00 72.44 274 GLU A CA 1
ATOM 2221 C C . GLU A 1 274 ? -19.911 18.092 -10.881 1.00 72.44 274 GLU A C 1
ATOM 2223 O O . GLU A 1 274 ? -20.866 18.674 -11.384 1.00 72.44 274 GLU A O 1
ATOM 2228 N N . CYS A 1 275 ? -20.025 17.352 -9.777 1.00 68.75 275 CYS A N 1
ATOM 2229 C CA . CYS A 1 275 ? -21.321 16.936 -9.246 1.00 68.75 275 CYS A CA 1
ATOM 2230 C C . CYS A 1 275 ? -21.634 17.518 -7.862 1.00 68.75 275 CYS A C 1
ATOM 2232 O O . CYS A 1 275 ? -22.748 17.343 -7.370 1.00 68.75 275 CYS A O 1
ATOM 2234 N N . ASN A 1 276 ? -20.675 18.213 -7.232 1.00 70.62 276 ASN A N 1
ATOM 2235 C CA . ASN A 1 276 ? -20.781 18.743 -5.866 1.00 70.62 276 ASN A CA 1
ATOM 2236 C C . ASN A 1 276 ? -21.278 17.680 -4.857 1.00 70.62 276 ASN A C 1
ATOM 2238 O O . ASN A 1 276 ? -22.068 17.964 -3.951 1.00 70.62 276 ASN A O 1
ATOM 2242 N N . CYS A 1 277 ? -20.830 16.439 -5.057 1.00 66.50 277 CYS A N 1
ATOM 2243 C CA . CYS A 1 277 ? -21.161 15.264 -4.262 1.00 66.50 277 CYS A CA 1
ATOM 2244 C C . CYS A 1 277 ? -19.951 14.792 -3.464 1.00 66.50 277 CYS A C 1
ATOM 2246 O O . CYS A 1 277 ? -18.817 14.929 -3.908 1.00 66.50 277 CYS A O 1
ATOM 2248 N N . THR A 1 278 ? -20.203 14.093 -2.361 1.00 64.69 278 THR A N 1
ATOM 2249 C CA . THR A 1 278 ? -19.169 13.349 -1.628 1.00 64.69 278 THR A CA 1
ATOM 2250 C C . THR A 1 278 ? -18.687 12.133 -2.426 1.00 64.69 278 THR A C 1
ATOM 2252 O O . THR A 1 278 ? -19.514 11.365 -2.929 1.00 64.69 278 THR A O 1
ATOM 2255 N N . CYS A 1 279 ? -17.372 11.921 -2.504 1.00 69.81 279 CYS A N 1
ATOM 2256 C CA . CYS A 1 279 ? -16.763 10.760 -3.166 1.00 69.81 279 CYS A CA 1
ATOM 2257 C C . CYS A 1 279 ? -17.171 9.431 -2.497 1.00 69.81 279 CYS A C 1
ATOM 2259 O O . CYS A 1 279 ? -17.309 9.427 -1.285 1.00 69.81 279 CYS A O 1
ATOM 2261 N N . PRO A 1 280 ? -17.274 8.276 -3.192 1.00 60.72 280 PRO A N 1
ATOM 2262 C CA . PRO A 1 280 ? -17.491 6.960 -2.570 1.00 60.72 280 PRO A CA 1
ATOM 2263 C C . PRO A 1 280 ? -16.559 6.604 -1.390 1.00 60.72 280 PRO A C 1
ATOM 2265 O O . PRO A 1 280 ? -17.042 6.054 -0.404 1.00 60.72 280 PRO A O 1
ATOM 2268 N N . LEU A 1 281 ? -15.270 6.981 -1.427 1.00 62.47 281 LEU A N 1
ATOM 2269 C CA . LEU A 1 281 ? -14.361 6.845 -0.267 1.00 62.47 281 LEU A CA 1
ATOM 2270 C C . LEU A 1 281 ? -14.776 7.728 0.921 1.00 62.47 281 LEU A C 1
ATOM 2272 O O . LEU A 1 281 ? -14.549 7.371 2.071 1.00 62.47 281 LEU A O 1
ATOM 2276 N N . GLU A 1 282 ? -15.421 8.860 0.645 1.00 60.41 282 GLU A N 1
ATOM 2277 C CA . GLU A 1 282 ? -16.027 9.759 1.633 1.00 60.41 282 GLU A CA 1
ATOM 2278 C C . GLU A 1 282 ? -17.479 9.344 1.977 1.00 60.41 282 GLU A C 1
ATOM 2280 O O . GLU A 1 282 ? -18.031 9.788 2.978 1.00 60.41 282 GLU A O 1
ATOM 2285 N N . LEU A 1 283 ? -18.115 8.482 1.170 1.00 51.75 283 LEU A N 1
ATOM 2286 C CA . LEU A 1 283 ? -19.535 8.075 1.226 1.00 51.75 283 LEU A CA 1
ATOM 2287 C C . LEU A 1 283 ? -19.803 7.044 2.333 1.00 51.75 283 LEU A C 1
ATOM 2289 O O . LEU A 1 283 ? -20.951 6.860 2.744 1.00 51.75 283 LEU A O 1
ATOM 2293 N N . LEU A 1 284 ? -18.724 6.504 2.913 1.00 49.31 284 LEU A N 1
ATOM 2294 C CA . LEU A 1 284 ? -18.655 5.925 4.260 1.00 49.31 284 LEU A CA 1
ATOM 2295 C C . LEU A 1 284 ? -19.341 6.808 5.324 1.00 49.31 284 LEU A C 1
ATOM 2297 O O . LEU A 1 284 ? -19.849 6.306 6.323 1.00 49.31 284 LEU A O 1
ATOM 2301 N N . ARG A 1 285 ? -19.420 8.121 5.080 1.00 46.16 285 ARG A N 1
ATOM 2302 C CA . ARG A 1 285 ? -20.091 9.118 5.918 1.00 46.16 285 ARG A CA 1
ATOM 2303 C C . ARG A 1 285 ? -21.621 9.088 5.892 1.00 46.16 285 ARG A C 1
ATOM 2305 O O . ARG A 1 285 ? -22.249 9.483 6.864 1.00 46.16 285 ARG A O 1
ATOM 2312 N N . LEU A 1 286 ? -22.242 8.688 4.781 1.00 45.12 286 LEU A N 1
ATOM 2313 C CA . LEU A 1 286 ? -23.659 8.999 4.518 1.00 45.12 286 LEU A CA 1
ATOM 2314 C C . LEU A 1 286 ? -24.608 7.807 4.632 1.00 45.12 286 LEU A C 1
ATOM 2316 O O . LEU A 1 286 ? -25.820 8.001 4.765 1.00 45.12 286 LEU A O 1
ATOM 2320 N N . ARG A 1 287 ? -24.085 6.576 4.569 1.00 46.91 287 ARG A N 1
ATOM 2321 C CA . ARG A 1 287 ? -24.909 5.366 4.709 1.00 46.91 287 ARG A CA 1
ATOM 2322 C C . ARG A 1 287 ? -25.539 5.285 6.105 1.00 46.91 287 ARG A C 1
ATOM 2324 O O . ARG A 1 287 ? -26.703 4.913 6.219 1.00 46.91 287 ARG A O 1
ATOM 2331 N N . LEU A 1 288 ? -24.822 5.759 7.124 1.00 45.03 288 LEU A N 1
ATOM 2332 C CA . LEU A 1 288 ? -25.272 5.733 8.512 1.00 45.03 288 LEU A CA 1
ATOM 2333 C C . LEU A 1 288 ? -26.327 6.792 8.857 1.00 45.03 288 LEU A C 1
ATOM 2335 O O . LEU A 1 288 ? -27.303 6.497 9.542 1.00 45.03 288 LEU A O 1
ATOM 2339 N N . ASP A 1 289 ? -26.198 8.002 8.309 1.00 42.75 289 ASP A N 1
ATOM 2340 C CA . ASP A 1 289 ? -27.169 9.090 8.504 1.00 42.75 289 ASP A CA 1
ATOM 2341 C C . ASP A 1 289 ? -28.596 8.702 8.067 1.00 42.75 289 ASP A C 1
ATOM 2343 O O . ASP A 1 289 ? -29.586 9.182 8.630 1.00 42.75 289 ASP A O 1
ATOM 2347 N N . ARG A 1 290 ? -28.724 7.821 7.063 1.00 47.94 290 ARG A N 1
ATOM 2348 C CA . ARG A 1 290 ? -30.019 7.298 6.597 1.00 47.94 290 ARG A CA 1
ATOM 2349 C C . ARG A 1 290 ? -30.595 6.247 7.542 1.00 47.94 290 ARG A C 1
ATOM 2351 O O . ARG A 1 290 ? -31.788 6.308 7.833 1.00 47.94 290 ARG A O 1
ATOM 2358 N N . GLU A 1 291 ? -29.777 5.328 8.052 1.00 45.88 291 GLU A N 1
ATOM 2359 C CA . GLU A 1 291 ? -30.236 4.310 9.007 1.00 45.88 291 GLU A CA 1
ATOM 2360 C C . GLU A 1 291 ? -30.720 4.952 10.313 1.00 45.88 291 GLU A C 1
ATOM 2362 O O . GLU A 1 291 ? -31.793 4.610 10.815 1.00 45.88 291 GLU A O 1
ATOM 2367 N N . ILE A 1 292 ? -30.012 5.971 10.798 1.00 47.31 292 ILE A N 1
ATOM 2368 C CA . ILE A 1 292 ? -30.360 6.690 12.029 1.00 47.31 292 ILE A CA 1
ATOM 2369 C C . ILE A 1 292 ? -31.650 7.504 11.859 1.00 47.31 292 ILE A C 1
ATOM 2371 O O . ILE A 1 292 ? -32.529 7.445 12.721 1.00 47.31 292 ILE A O 1
ATOM 2375 N N . LYS A 1 293 ? -31.837 8.188 10.721 1.00 48.88 293 LYS A N 1
ATOM 2376 C CA . LYS A 1 293 ? -33.101 8.888 10.419 1.00 48.88 293 LYS A CA 1
ATOM 2377 C C . LYS A 1 293 ? -34.278 7.933 10.214 1.00 48.88 293 LYS A C 1
ATOM 2379 O O . LYS A 1 293 ? -35.380 8.244 10.656 1.00 48.88 293 LYS A O 1
ATOM 2384 N N . SER A 1 294 ? -34.063 6.768 9.601 1.00 47.09 294 SER A N 1
ATOM 2385 C CA . SER A 1 294 ? -35.121 5.762 9.420 1.00 47.09 294 SER A CA 1
ATOM 2386 C C . SER A 1 294 ? -35.570 5.128 10.747 1.00 47.09 294 SER A C 1
ATOM 2388 O O . SER A 1 294 ? -36.765 4.935 10.961 1.00 47.09 294 SER A O 1
ATOM 2390 N N . ARG A 1 295 ? -34.644 4.900 11.692 1.00 46.16 295 ARG A N 1
ATOM 2391 C CA . ARG A 1 295 ? -34.964 4.403 13.043 1.00 46.16 295 ARG A CA 1
ATOM 2392 C C . ARG A 1 295 ? -35.636 5.456 13.926 1.00 46.16 295 ARG A C 1
ATOM 2394 O O . ARG A 1 295 ? -36.503 5.101 14.718 1.00 46.16 295 ARG A O 1
ATOM 2401 N N . ALA A 1 296 ? -35.283 6.733 13.774 1.00 48.59 296 ALA A N 1
ATOM 2402 C CA . ALA A 1 296 ? -35.951 7.831 14.473 1.00 48.59 296 ALA A CA 1
ATOM 2403 C C . ALA A 1 296 ? -37.373 8.093 13.934 1.00 48.59 296 ALA A C 1
ATOM 2405 O O . ALA A 1 296 ? -38.291 8.320 14.716 1.00 48.59 296 ALA A O 1
ATOM 2406 N N . SER A 1 297 ? -37.580 7.985 12.616 1.00 45.38 297 SER A N 1
ATOM 2407 C CA . SER A 1 297 ? -38.888 8.184 11.967 1.00 45.38 297 SER A CA 1
ATOM 2408 C C . SER A 1 297 ? -39.927 7.116 12.322 1.00 45.38 297 SER A C 1
ATOM 2410 O O . SER A 1 297 ? -41.119 7.403 12.280 1.00 45.38 297 SER A O 1
ATOM 2412 N N . ASN A 1 298 ? -39.507 5.904 12.693 1.00 44.41 298 ASN A N 1
ATOM 2413 C CA . ASN A 1 298 ? -40.425 4.838 13.116 1.00 44.41 298 ASN A CA 1
ATOM 2414 C C . ASN A 1 298 ? -40.909 4.987 14.572 1.00 44.41 298 ASN A C 1
ATOM 2416 O O . ASN A 1 298 ? -41.722 4.185 15.021 1.00 44.41 298 ASN A O 1
ATOM 2420 N N . LYS A 1 299 ? -40.434 6.002 15.311 1.00 43.19 299 LYS A N 1
ATOM 2421 C CA . LYS A 1 299 ? -40.890 6.323 16.675 1.00 43.19 299 LYS A CA 1
ATOM 2422 C C . LYS A 1 299 ? -41.819 7.538 16.769 1.00 43.19 299 LYS A C 1
ATOM 2424 O O . LYS A 1 299 ? -42.331 7.799 17.850 1.00 43.19 299 LYS A O 1
ATOM 2429 N N . SER A 1 300 ? -42.076 8.257 15.678 1.00 35.09 300 SER A N 1
ATOM 2430 C CA . SER A 1 300 ? -42.955 9.433 15.681 1.00 35.09 300 SER A CA 1
ATOM 2431 C C . SER A 1 300 ? -44.068 9.270 14.650 1.00 35.09 300 SER A C 1
ATOM 2433 O O . SER A 1 300 ? -44.012 9.820 13.550 1.00 35.09 300 SER A O 1
ATOM 2435 N N . PHE A 1 301 ? -45.075 8.479 15.014 1.00 38.50 301 PHE A N 1
ATOM 2436 C CA . PHE A 1 301 ? -46.400 8.591 14.421 1.00 38.50 301 PHE A CA 1
ATOM 2437 C C . PHE A 1 301 ? -47.135 9.724 15.153 1.00 38.50 301 PHE A C 1
ATOM 2439 O O . PHE A 1 301 ? -47.128 9.762 16.380 1.00 38.50 301 PHE A O 1
ATOM 2446 N N . PHE A 1 302 ? -47.770 10.586 14.359 1.00 33.25 302 PHE A N 1
ATOM 2447 C CA . PHE A 1 302 ? -48.649 11.716 14.683 1.00 33.25 302 PHE A CA 1
ATOM 2448 C C . PHE A 1 302 ? -48.080 13.151 14.677 1.00 33.25 302 PHE A C 1
ATOM 2450 O O . PHE A 1 302 ? -47.211 13.530 15.453 1.00 33.25 302 PHE A O 1
ATOM 2457 N N . LEU A 1 303 ? -48.775 13.927 13.831 1.00 29.52 303 LEU A N 1
ATOM 2458 C CA . LEU A 1 303 ? -49.095 15.358 13.853 1.00 29.52 303 LEU A CA 1
ATOM 2459 C C . LEU A 1 303 ? -48.188 16.366 13.119 1.00 29.52 303 LEU A C 1
ATOM 2461 O O . LEU A 1 303 ? -47.150 16.803 13.593 1.00 29.52 303 LEU A O 1
ATOM 2465 N N . ASN A 1 304 ? -48.757 16.766 11.975 1.00 29.83 304 ASN A N 1
ATOM 2466 C CA . ASN A 1 304 ? -48.867 18.093 11.371 1.00 29.83 304 ASN A CA 1
ATOM 2467 C C . ASN A 1 304 ? -47.626 18.851 10.877 1.00 29.83 304 ASN A C 1
ATOM 2469 O O . ASN A 1 304 ? -46.772 19.302 11.626 1.00 29.83 304 ASN A O 1
ATOM 2473 N N . THR A 1 305 ? -47.643 19.018 9.546 1.00 41.81 305 THR A N 1
ATOM 2474 C CA . THR A 1 305 ? -47.381 20.248 8.782 1.00 41.81 305 THR A CA 1
ATOM 2475 C C . THR A 1 305 ? -46.511 21.303 9.446 1.00 41.81 305 THR A C 1
ATOM 2477 O O . THR A 1 305 ? -46.995 22.048 10.286 1.00 41.81 305 THR A O 1
ATOM 2480 N N . ASP A 1 306 ? -45.312 21.488 8.888 1.00 29.62 306 ASP A N 1
ATOM 2481 C CA . ASP A 1 306 ? -44.823 22.841 8.657 1.00 29.62 306 ASP A CA 1
ATOM 2482 C C . ASP A 1 306 ? -44.007 22.963 7.365 1.00 29.62 306 ASP A C 1
ATOM 2484 O O . ASP A 1 306 ? -43.096 22.186 7.045 1.00 29.62 306 ASP A O 1
ATOM 2488 N N . HIS A 1 307 ? -44.409 23.967 6.593 1.00 32.72 307 HIS A N 1
ATOM 2489 C CA . HIS A 1 307 ? -43.809 24.444 5.361 1.00 32.72 307 HIS A CA 1
ATOM 2490 C C . HIS A 1 307 ? -42.439 25.067 5.655 1.00 32.72 307 HIS A C 1
ATOM 2492 O O . HIS A 1 307 ? -42.351 26.260 5.891 1.00 32.72 307 HIS A O 1
ATOM 2498 N N . ASN A 1 308 ? -41.361 24.277 5.630 1.00 29.08 308 ASN A N 1
ATOM 2499 C CA . ASN A 1 308 ? -39.987 24.775 5.418 1.00 29.08 308 ASN A CA 1
ATOM 2500 C C . ASN A 1 308 ? -39.021 23.641 5.029 1.00 29.08 308 ASN A C 1
ATOM 2502 O O . ASN A 1 308 ? -37.919 23.474 5.547 1.00 29.08 308 ASN A O 1
ATOM 2506 N N . ARG A 1 309 ? -39.450 22.804 4.078 1.00 33.50 309 ARG A N 1
ATOM 2507 C CA . ARG A 1 309 ? -38.746 21.579 3.659 1.00 33.50 309 ARG A CA 1
ATOM 2508 C C . ARG A 1 309 ? -37.890 21.756 2.394 1.00 33.50 309 ARG A C 1
ATOM 2510 O O . ARG A 1 309 ? -37.754 20.810 1.618 1.00 33.50 309 ARG A O 1
ATOM 2517 N N . GLN A 1 310 ? -37.331 22.950 2.158 1.00 30.86 310 GLN A N 1
ATOM 2518 C CA . GLN A 1 310 ? -36.628 23.268 0.901 1.00 30.86 310 GLN A CA 1
ATOM 2519 C C . GLN A 1 310 ? -35.136 23.629 0.992 1.00 30.86 310 GLN A C 1
ATOM 2521 O O . GLN A 1 310 ? -34.500 23.663 -0.054 1.00 30.86 310 GLN A O 1
ATOM 2526 N N . GLN A 1 311 ? -34.516 23.770 2.171 1.00 30.39 311 GLN A N 1
ATOM 2527 C CA . GLN A 1 311 ? -33.083 24.140 2.242 1.00 30.39 311 GLN A CA 1
ATOM 2528 C C . GLN A 1 311 ? -32.101 23.038 2.672 1.00 30.39 311 GLN A C 1
ATOM 2530 O O . GLN A 1 311 ? -30.895 23.245 2.618 1.00 30.39 311 GLN A O 1
ATOM 2535 N N . TYR A 1 312 ? -32.576 21.832 2.995 1.00 33.69 312 TYR A N 1
ATOM 2536 C CA . TYR A 1 312 ? -31.716 20.674 3.308 1.00 33.69 312 TYR A CA 1
ATOM 2537 C C . TYR A 1 312 ? -31.981 19.463 2.394 1.00 33.69 312 TYR A C 1
ATOM 2539 O O . TYR A 1 312 ? -31.785 18.306 2.777 1.00 33.69 312 TYR A O 1
ATOM 2547 N N . ARG A 1 313 ? -32.428 19.710 1.153 1.00 32.72 313 ARG A N 1
ATOM 2548 C CA . ARG A 1 313 ? -32.504 18.681 0.102 1.00 32.72 313 ARG A CA 1
ATOM 2549 C C . ARG A 1 313 ? -31.095 18.322 -0.392 1.00 32.72 313 ARG A C 1
ATOM 2551 O O . ARG A 1 313 ? -30.573 18.891 -1.336 1.00 32.72 313 ARG A O 1
ATOM 2558 N N . SER A 1 314 ? -30.498 17.365 0.313 1.00 37.81 314 SER A N 1
ATOM 2559 C CA . SER A 1 314 ? -29.549 16.354 -0.170 1.00 37.81 314 SER A CA 1
ATOM 2560 C C . SER A 1 314 ? -28.425 16.791 -1.131 1.00 37.81 314 SER A C 1
ATOM 2562 O O . SER A 1 314 ? -28.521 16.572 -2.334 1.00 37.81 314 SER A O 1
ATOM 2564 N N . LYS A 1 315 ? -27.247 17.111 -0.577 1.00 42.69 315 LYS A N 1
ATOM 2565 C CA . LYS A 1 315 ? -25.937 16.838 -1.225 1.00 42.69 315 LYS A CA 1
ATOM 2566 C C . LYS A 1 315 ? -25.608 15.329 -1.342 1.00 42.69 315 LYS A C 1
ATOM 2568 O O . LYS A 1 315 ? -24.490 14.944 -1.659 1.00 42.69 315 LYS A O 1
ATOM 2573 N N . ASN A 1 316 ? -26.585 14.463 -1.056 1.00 43.56 316 ASN A N 1
ATOM 2574 C CA . ASN A 1 316 ? -26.418 13.018 -0.851 1.00 43.56 316 ASN A CA 1
ATOM 2575 C C . ASN A 1 316 ? -27.067 12.172 -1.953 1.00 43.56 316 ASN A C 1
ATOM 2577 O O . ASN A 1 316 ? -27.093 10.945 -1.848 1.00 43.56 316 ASN A O 1
ATOM 2581 N N . TYR A 1 317 ? -27.660 12.804 -2.963 1.00 46.19 317 TYR A N 1
ATOM 2582 C CA . TYR A 1 317 ? -28.096 12.122 -4.170 1.00 46.19 317 TYR A CA 1
ATOM 2583 C C . TYR A 1 317 ? -27.181 12.615 -5.271 1.00 46.19 317 TYR A C 1
ATOM 2585 O O . TYR A 1 317 ? -27.419 13.668 -5.855 1.00 46.19 317 TYR A O 1
ATOM 2593 N N . CYS A 1 318 ? -26.075 11.897 -5.475 1.00 54.81 318 CYS A N 1
ATOM 2594 C CA . CYS A 1 318 ? -25.280 12.186 -6.648 1.00 54.81 318 CYS A CA 1
ATOM 2595 C C . CYS A 1 318 ? -26.127 11.791 -7.853 1.00 54.81 318 CYS A C 1
ATOM 2597 O O . CYS A 1 318 ? -26.607 10.647 -7.875 1.00 54.81 318 CYS A O 1
ATOM 2599 N N . PRO A 1 319 ? -26.413 12.734 -8.766 1.00 58.81 319 PRO A N 1
ATOM 2600 C CA . PRO A 1 319 ? -27.352 12.471 -9.836 1.00 58.81 319 PRO A CA 1
ATOM 2601 C C . PRO A 1 319 ? -26.846 11.270 -10.655 1.00 58.81 319 PRO A C 1
ATOM 2603 O O . PRO A 1 319 ? -25.639 11.036 -10.721 1.00 58.81 319 PRO A O 1
ATOM 2606 N N . PRO A 1 320 ? -27.739 10.425 -11.197 1.00 59.47 320 PRO A N 1
ATOM 2607 C CA . PRO A 1 320 ? -27.350 9.153 -11.815 1.00 59.47 320 PRO A CA 1
ATOM 2608 C C . PRO A 1 320 ? -26.359 9.333 -12.976 1.00 59.47 320 PRO A C 1
ATOM 2610 O O . PRO A 1 320 ? -25.524 8.473 -13.204 1.00 59.47 320 PRO A O 1
ATOM 2613 N N . ASN A 1 321 ? -26.361 10.496 -13.634 1.00 62.12 321 ASN A N 1
ATOM 2614 C CA . ASN A 1 321 ? -25.359 10.899 -14.631 1.00 62.12 321 ASN A CA 1
ATOM 2615 C C . ASN A 1 321 ? -23.922 11.061 -14.077 1.00 62.12 321 ASN A C 1
ATOM 2617 O O . ASN A 1 321 ? -22.959 11.047 -14.842 1.00 62.12 321 ASN A O 1
ATOM 2621 N N . CYS A 1 322 ? -23.779 11.238 -12.766 1.00 61.31 322 CYS A N 1
ATOM 2622 C CA . CYS A 1 322 ? -22.521 11.311 -12.031 1.00 61.31 322 CYS A CA 1
ATOM 2623 C C . CYS A 1 322 ? -22.140 9.983 -11.374 1.00 61.31 322 CYS A C 1
ATOM 2625 O O . CYS A 1 322 ? -20.986 9.810 -10.977 1.00 61.31 322 CYS A O 1
ATOM 2627 N N . GLN A 1 323 ? -23.092 9.055 -11.239 1.00 58.28 323 GLN A N 1
ATOM 2628 C CA . GLN A 1 323 ? -22.792 7.702 -10.799 1.00 58.28 323 GLN A CA 1
ATOM 2629 C C . GLN A 1 323 ? -22.054 7.000 -11.928 1.00 58.28 323 GLN A C 1
ATOM 2631 O O . GLN A 1 323 ? -22.546 6.851 -13.042 1.00 58.28 323 GLN A O 1
ATOM 2636 N N . LEU A 1 324 ? -20.817 6.623 -11.646 1.00 55.78 324 LEU A N 1
ATOM 2637 C CA . LEU A 1 324 ? -20.025 5.867 -12.591 1.00 55.78 324 LEU A CA 1
ATOM 2638 C C . LEU A 1 324 ? -20.478 4.411 -12.505 1.00 55.78 324 LEU A C 1
ATOM 2640 O O . LEU A 1 324 ? -20.249 3.758 -11.493 1.00 55.78 324 LEU A O 1
ATOM 2644 N N . ASP A 1 325 ? -21.110 3.917 -13.572 1.00 43.44 325 ASP A N 1
ATOM 2645 C CA . ASP A 1 325 ? -21.529 2.510 -13.713 1.00 43.44 325 ASP A CA 1
ATOM 2646 C C . ASP A 1 325 ? -20.344 1.530 -13.722 1.00 43.44 325 ASP A C 1
ATOM 2648 O O . ASP A 1 325 ? -20.509 0.314 -13.599 1.00 43.44 325 ASP A O 1
ATOM 2652 N N . TYR A 1 326 ? -19.115 2.036 -13.852 1.00 46.50 326 TYR A N 1
ATOM 2653 C CA . TYR A 1 326 ? -17.935 1.204 -13.715 1.00 46.50 326 TYR A CA 1
ATOM 2654 C C . TYR A 1 326 ? -17.613 0.957 -12.239 1.00 46.50 326 TYR A C 1
ATOM 2656 O O . TYR A 1 326 ? -17.442 1.883 -11.444 1.00 46.50 326 TYR A O 1
ATOM 2664 N N . ARG A 1 327 ? -17.402 -0.319 -11.883 1.00 52.03 327 ARG A N 1
ATOM 2665 C CA . ARG A 1 327 ? -16.596 -0.663 -10.698 1.00 52.03 327 ARG A CA 1
ATOM 2666 C C . ARG A 1 327 ? -15.292 0.133 -10.793 1.00 52.03 327 ARG A C 1
ATOM 2668 O O . ARG A 1 327 ? -14.788 0.277 -11.907 1.00 52.03 327 ARG A O 1
ATOM 2675 N N . ILE A 1 328 ? -14.771 0.646 -9.673 1.00 53.66 328 ILE A N 1
ATOM 2676 C CA . ILE A 1 328 ? -13.551 1.483 -9.533 1.00 53.66 328 ILE A CA 1
ATOM 2677 C C . ILE A 1 328 ? -12.275 0.710 -9.973 1.00 53.66 328 ILE A C 1
ATOM 2679 O O . ILE A 1 328 ? -11.318 0.533 -9.238 1.00 53.66 328 ILE A O 1
ATOM 2683 N N . ALA A 1 329 ? -12.299 0.162 -11.178 1.00 46.94 329 ALA A N 1
ATOM 2684 C CA . ALA A 1 329 ? -11.426 -0.863 -11.726 1.00 46.94 329 ALA A CA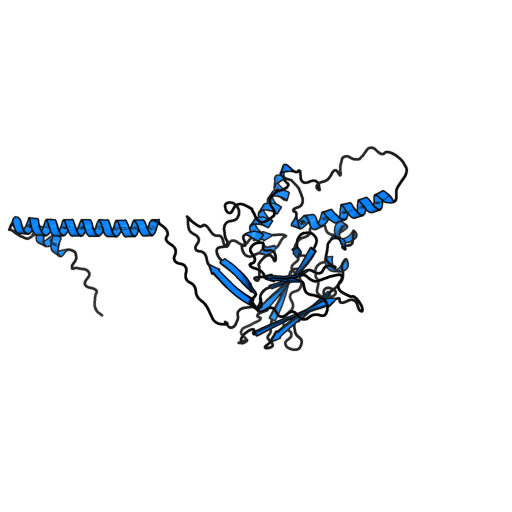 1
ATOM 2685 C C . ALA A 1 329 ? -11.283 -0.734 -13.254 1.00 46.94 329 ALA A C 1
ATOM 2687 O O . ALA A 1 329 ? -10.402 -1.359 -13.829 1.00 46.94 329 ALA A O 1
ATOM 2688 N N . PHE A 1 330 ? -12.113 0.080 -13.925 1.00 49.38 330 PHE A N 1
ATOM 2689 C CA . PHE A 1 330 ? -12.139 0.180 -15.392 1.00 49.38 330 PHE A CA 1
ATOM 2690 C C . PHE A 1 330 ? -12.064 1.618 -15.915 1.00 49.38 330 PHE A C 1
ATOM 2692 O O . PHE A 1 330 ? -12.577 1.921 -16.992 1.00 49.38 330 PHE A O 1
ATOM 2699 N N . VAL A 1 331 ? -11.425 2.533 -15.179 1.00 52.94 331 VAL A N 1
ATOM 2700 C CA . VAL A 1 331 ? -11.102 3.837 -15.773 1.00 52.94 331 VAL A CA 1
ATOM 2701 C C . VAL A 1 331 ? -10.095 3.594 -16.895 1.00 52.94 331 VAL A C 1
ATOM 2703 O O . VAL A 1 331 ? -9.070 2.947 -16.681 1.00 52.94 331 VAL A O 1
ATOM 2706 N N . ASN A 1 332 ? -10.407 4.111 -18.082 1.00 58.88 332 ASN A N 1
ATOM 2707 C CA . ASN A 1 332 ? -9.589 3.991 -19.282 1.00 58.88 332 ASN A CA 1
ATOM 2708 C C . ASN A 1 332 ? -8.108 4.324 -18.992 1.00 58.88 332 ASN A C 1
ATOM 2710 O O . ASN A 1 332 ? -7.805 5.336 -18.352 1.00 58.88 332 ASN A O 1
ATOM 2714 N N . ASN A 1 333 ? -7.187 3.503 -19.512 1.00 65.19 333 ASN A N 1
ATOM 2715 C CA . ASN A 1 333 ? -5.736 3.722 -19.432 1.00 65.19 333 ASN A CA 1
ATOM 2716 C C . ASN A 1 333 ? -5.304 5.088 -20.003 1.00 65.19 333 ASN A C 1
ATOM 2718 O O . ASN A 1 333 ? -4.199 5.546 -19.717 1.00 65.19 333 ASN A O 1
ATOM 2722 N N . SER A 1 334 ? -6.159 5.747 -20.793 1.00 67.94 334 SER A N 1
ATOM 2723 C CA . SER A 1 334 ? -5.947 7.117 -21.266 1.00 67.94 334 SER A CA 1
ATOM 2724 C C . SER A 1 334 ? -5.989 8.177 -20.156 1.00 67.94 334 SER A C 1
ATOM 2726 O O . SER A 1 334 ? -5.327 9.202 -20.282 1.00 67.94 334 SER A O 1
ATOM 2728 N N . ILE A 1 335 ? -6.749 7.946 -19.078 1.00 77.81 335 ILE A N 1
ATOM 2729 C CA . ILE A 1 335 ? -6.898 8.879 -17.947 1.00 77.81 335 ILE A CA 1
ATOM 2730 C C . ILE A 1 335 ? -5.852 8.569 -16.873 1.00 77.81 335 ILE A C 1
ATOM 2732 O O . ILE A 1 335 ? -5.188 9.468 -16.362 1.00 77.81 335 ILE A O 1
ATOM 2736 N N . CYS A 1 336 ? -5.694 7.285 -16.551 1.00 85.62 336 CYS A N 1
ATOM 2737 C CA . CYS A 1 336 ? -4.727 6.802 -15.574 1.00 85.62 336 CYS A CA 1
ATOM 2738 C C . CYS A 1 336 ? -3.740 5.855 -16.264 1.00 85.62 336 CYS A C 1
ATOM 2740 O O . CYS A 1 336 ? -4.020 4.652 -16.350 1.00 85.62 336 CYS A O 1
ATOM 2742 N N . PRO A 1 337 ? -2.611 6.381 -16.784 1.00 87.06 337 PRO A N 1
ATOM 2743 C CA . PRO A 1 337 ? -1.590 5.556 -17.408 1.00 87.06 337 PRO A CA 1
ATOM 2744 C C . PRO A 1 337 ? -0.972 4.587 -16.398 1.00 87.06 337 PRO A C 1
ATOM 2746 O O . PRO A 1 337 ? -1.127 4.701 -15.183 1.00 87.06 337 PRO A O 1
ATOM 2749 N N . LEU A 1 338 ? -0.232 3.613 -16.910 1.00 87.75 338 LEU A N 1
ATOM 2750 C CA . LEU A 1 338 ? 0.435 2.632 -16.069 1.00 87.75 338 LEU A CA 1
ATOM 2751 C C . LEU A 1 338 ? 1.516 3.284 -15.187 1.00 87.75 338 LEU A C 1
ATOM 2753 O O . LEU A 1 338 ? 2.188 4.236 -15.588 1.00 87.75 338 LEU A O 1
ATOM 2757 N N . ALA A 1 339 ? 1.744 2.728 -13.997 1.00 89.19 339 ALA A N 1
ATOM 2758 C CA . ALA A 1 339 ? 2.859 3.148 -13.155 1.00 89.19 339 ALA A CA 1
ATOM 2759 C C . ALA A 1 339 ? 4.204 2.745 -13.793 1.00 89.19 339 ALA A C 1
ATOM 2761 O O . ALA A 1 339 ? 4.350 1.625 -14.296 1.00 89.19 339 ALA A O 1
ATOM 2762 N N . CYS A 1 340 ? 5.199 3.640 -13.758 1.00 91.44 340 CYS A N 1
ATOM 2763 C CA . CYS A 1 340 ? 6.557 3.326 -14.225 1.00 91.44 340 CYS A CA 1
ATOM 2764 C C . CYS A 1 340 ? 7.286 2.357 -13.289 1.00 91.44 340 CYS A C 1
ATOM 2766 O O . CYS A 1 340 ? 8.175 1.626 -13.717 1.00 91.44 340 CYS A O 1
ATOM 2768 N N . ARG A 1 341 ? 6.921 2.343 -12.007 1.00 91.19 341 ARG A N 1
ATOM 2769 C CA . ARG A 1 341 ? 7.384 1.368 -11.023 1.00 91.19 341 ARG A CA 1
ATOM 2770 C C . ARG A 1 341 ? 6.153 0.706 -10.430 1.00 91.19 341 ARG A C 1
ATOM 2772 O O . ARG A 1 341 ? 5.294 1.388 -9.890 1.00 91.19 341 ARG A O 1
ATOM 2779 N N . THR A 1 342 ? 6.076 -0.610 -10.521 1.00 88.94 342 THR A N 1
ATOM 2780 C CA . THR A 1 342 ? 5.011 -1.397 -9.901 1.00 88.94 342 THR A CA 1
ATOM 2781 C C . THR A 1 342 ? 5.641 -2.446 -9.010 1.00 88.94 342 THR A C 1
ATOM 2783 O O . THR A 1 342 ? 6.620 -3.083 -9.399 1.00 88.94 342 THR A O 1
ATOM 2786 N N . VAL A 1 343 ? 5.089 -2.611 -7.816 1.00 89.88 343 VAL A N 1
ATOM 2787 C CA . VAL A 1 343 ? 5.491 -3.651 -6.877 1.00 89.88 343 VAL A CA 1
ATOM 2788 C C . VAL A 1 343 ? 4.318 -4.595 -6.691 1.00 89.88 343 VAL A C 1
ATOM 2790 O O . VAL A 1 343 ? 3.194 -4.143 -6.488 1.00 89.88 343 VAL A O 1
ATOM 2793 N N . THR A 1 344 ? 4.590 -5.890 -6.787 1.00 90.50 344 THR A N 1
ATOM 2794 C CA . THR A 1 344 ? 3.583 -6.942 -6.677 1.00 90.50 344 THR A CA 1
ATOM 2795 C C . THR A 1 344 ? 4.082 -8.002 -5.711 1.00 90.50 344 THR A C 1
ATOM 2797 O O . THR A 1 344 ? 5.200 -8.507 -5.841 1.00 90.50 344 THR A O 1
ATOM 2800 N N . TYR A 1 345 ? 3.237 -8.328 -4.746 1.00 90.75 345 TYR A N 1
ATOM 2801 C CA . TYR A 1 345 ? 3.411 -9.400 -3.789 1.00 90.75 345 TYR A CA 1
ATOM 2802 C C . TYR A 1 345 ? 2.638 -10.620 -4.274 1.00 90.75 345 TYR A C 1
ATOM 2804 O O . TYR A 1 345 ? 1.452 -10.524 -4.570 1.00 90.75 345 TYR A O 1
ATOM 2812 N N . LYS A 1 346 ? 3.314 -11.764 -4.365 1.00 89.56 346 LYS A N 1
ATOM 2813 C CA . LYS A 1 346 ? 2.693 -13.038 -4.731 1.00 89.56 346 LYS A CA 1
ATOM 2814 C C . LYS A 1 346 ? 2.869 -14.037 -3.599 1.00 89.56 346 LYS A C 1
ATOM 2816 O O . LYS A 1 346 ? 4.001 -14.271 -3.169 1.00 89.56 346 LYS A O 1
ATOM 2821 N N . LYS A 1 347 ? 1.762 -14.629 -3.157 1.00 89.38 347 LYS A N 1
ATOM 2822 C CA . LYS A 1 347 ? 1.732 -15.710 -2.172 1.00 89.38 347 LYS A CA 1
ATOM 2823 C C . LYS A 1 347 ? 2.399 -16.970 -2.736 1.00 89.38 347 LYS A C 1
ATOM 2825 O O . LYS A 1 347 ? 2.281 -17.255 -3.926 1.00 89.38 347 LYS A O 1
ATOM 2830 N N . LEU A 1 348 ? 3.166 -17.669 -1.903 1.00 87.00 348 LEU A N 1
ATOM 2831 C CA . LEU A 1 348 ? 3.956 -18.845 -2.289 1.00 87.00 348 LEU A CA 1
ATOM 2832 C C . LEU A 1 348 ? 3.415 -20.155 -1.712 1.00 87.00 348 LEU A C 1
ATOM 2834 O O . LEU A 1 348 ? 3.812 -21.216 -2.172 1.00 87.00 348 LEU A O 1
ATOM 2838 N N . ASN A 1 349 ? 2.560 -20.085 -0.695 1.00 82.50 349 ASN A N 1
ATOM 2839 C CA . ASN A 1 349 ? 2.024 -21.238 0.024 1.00 82.50 349 ASN A CA 1
ATOM 2840 C C . ASN A 1 349 ? 0.603 -21.623 -0.418 1.00 82.50 349 ASN A C 1
ATOM 2842 O O . ASN A 1 349 ? -0.215 -21.966 0.433 1.00 82.50 349 ASN A O 1
ATOM 2846 N N . GLU A 1 350 ? 0.317 -21.524 -1.717 1.00 60.19 350 GLU A N 1
ATOM 2847 C CA . GLU A 1 350 ? -0.941 -21.983 -2.332 1.00 60.19 350 GLU A CA 1
ATOM 2848 C C . GLU A 1 350 ? -0.773 -23.322 -3.044 1.00 60.19 350 GLU A C 1
ATOM 2850 O O . GLU A 1 350 ? 0.265 -23.495 -3.728 1.00 60.19 350 GLU A O 1
#

Organism: Schistosoma haematobium (NCBI:txid6185)

pLDDT: mean 75.75, std 17.69, range [29.08, 95.62]

InterPro domains:
  IPR001873 Epithelial sodium channel [PF00858] (18-94)

Radius of gyration: 31.38 Å; chains: 1; bounding box: 98×47×96 Å

Secondary structure (DSSP, 8-state):
-PPP----TTHHHHHHHH---HHHHHHHHHHHHHHHHHHHHHHHHHHHHHHTT--PPPP------TT-PPPEEEEEEEEEEGGGS-HHHHHH----PPEE-PPBPP-TTT-EEEETTTT--SGGGGGS--EEEEEEEES---EEEEEEEEEEETTTEEEEEEEEEE-SS-------EEEEEEEESSTTPPPSS--EEEEE-TTS-S--SSS-SEEEEPPTT------EEEEEEE----SSS-EE---EEETTEEE---HHHHHHHHHHHHHHHHS----HHHHTTTHHHHHHHHHHHTT-------S--SS---TT---TTTS--S-TT---TTTSPEESEEEEEEES--

Sequence (350 aa):
MEQPKFLTGWTPVVRTFVNSNRAVKALWALFATCMVIALVSSVSVVIHKYLTYVTVVRLDQRGPKDGVPPPAVTICLNEHQTKYLHSEYYKTDSKLNIVQGATKSCHLKSGIIWDSRVDAISKFYNYTKHFQVTFRTEPPGCYSLNVMEQVPWPPDSICTTFQLVQVGLLNTTFWKIFHTDVRLTEVNQTLLGRPLIITHETNSFPFDNYGRYLYEYMNPGSLLNVFYSKSITKRLNTRRNPCTSKPINLLGNSFDYDQITCQWHTVCARYNKECNCTCPLELLRLRLDREIKSRASNKSFFLNTDHNRQQYRSKNYCPPNCQLDYRIAFVNNSICPLACRTVTYKKLNE